Protein AF-A0A7Y5PZI2-F1 (afdb_monomer_lite)

Structure (mmCIF, N/CA/C/O backbone):
data_AF-A0A7Y5PZI2-F1
#
_entry.id   AF-A0A7Y5PZI2-F1
#
loop_
_atom_site.group_PDB
_atom_site.id
_atom_site.type_symbol
_atom_site.label_atom_id
_atom_site.label_alt_id
_atom_site.label_comp_id
_atom_site.label_asym_id
_atom_site.label_entity_id
_atom_site.label_seq_id
_atom_site.pdbx_PDB_ins_code
_atom_site.Cartn_x
_atom_site.Cartn_y
_atom_site.Cartn_z
_atom_site.occupancy
_atom_site.B_iso_or_equiv
_atom_site.auth_seq_id
_atom_site.auth_comp_id
_atom_site.auth_asym_id
_atom_site.auth_atom_id
_atom_site.pdbx_PDB_model_num
ATOM 1 N N . MET A 1 1 ? -30.540 6.375 9.401 1.00 36.09 1 MET A N 1
ATOM 2 C CA . MET A 1 1 ? -29.585 5.769 10.350 1.00 36.09 1 MET A CA 1
ATOM 3 C C . MET A 1 1 ? -29.855 6.391 11.708 1.00 36.09 1 MET A C 1
ATOM 5 O O . MET A 1 1 ? -29.657 7.589 11.847 1.00 36.09 1 MET A O 1
ATOM 9 N N . GLY A 1 2 ? -30.449 5.643 12.640 1.00 32.81 2 GLY A N 1
ATOM 10 C CA . GLY A 1 2 ? -30.724 6.149 13.988 1.00 32.81 2 GLY A CA 1
ATOM 11 C C . GLY A 1 2 ? -29.417 6.285 14.762 1.00 32.81 2 GLY A C 1
ATOM 12 O O . GLY A 1 2 ? -28.620 5.351 14.773 1.00 32.81 2 GLY A O 1
ATOM 13 N N . SER A 1 3 ? -29.168 7.447 15.362 1.00 35.25 3 SER A N 1
ATOM 14 C CA . SER A 1 3 ? -28.011 7.662 16.227 1.00 35.25 3 SER A CA 1
ATOM 15 C C . SER A 1 3 ? -28.190 6.860 17.514 1.00 35.25 3 SER A C 1
ATOM 17 O O . SER A 1 3 ? -29.087 7.151 18.306 1.00 35.25 3 SER A O 1
ATOM 19 N N . PHE A 1 4 ? -27.344 5.857 17.729 1.00 45.50 4 PHE A N 1
ATOM 20 C CA . PHE A 1 4 ? -27.245 5.152 19.002 1.00 45.50 4 PHE A CA 1
ATOM 21 C C . PHE A 1 4 ? -26.490 6.051 19.986 1.00 45.50 4 PHE A C 1
ATOM 23 O O . PHE A 1 4 ? -25.274 5.972 20.115 1.00 45.50 4 PHE A O 1
ATOM 30 N N . VAL A 1 5 ? -27.197 6.973 20.638 1.00 49.44 5 VAL A N 1
ATOM 31 C CA . VAL A 1 5 ? -26.641 7.740 21.761 1.00 49.44 5 VAL A CA 1
ATOM 32 C C . VAL A 1 5 ? -27.110 7.058 23.039 1.00 49.44 5 VAL A C 1
ATOM 34 O O . VAL A 1 5 ? -28.058 7.490 23.689 1.00 49.44 5 VAL A O 1
ATOM 37 N N . GLY A 1 6 ? -26.492 5.921 23.357 1.00 55.97 6 GLY A N 1
ATOM 38 C CA . GLY A 1 6 ? -26.629 5.315 24.676 1.00 55.97 6 GLY A CA 1
ATOM 39 C C . GLY A 1 6 ? -25.772 6.107 25.653 1.00 55.97 6 GLY A C 1
ATOM 40 O O . GLY A 1 6 ? -24.559 5.928 25.670 1.00 55.97 6 GLY A O 1
ATOM 41 N N . LEU A 1 7 ? -26.380 7.010 26.425 1.00 58.00 7 LEU A N 1
ATOM 42 C CA . LEU A 1 7 ? -25.699 7.646 27.551 1.00 58.00 7 LEU A CA 1
ATOM 43 C C . LEU A 1 7 ? -25.598 6.621 28.680 1.00 58.00 7 LEU A C 1
ATOM 45 O O . LEU A 1 7 ? -26.609 6.258 29.281 1.00 58.00 7 LEU A O 1
ATOM 49 N N . VAL A 1 8 ? -24.385 6.172 28.987 1.00 65.88 8 VAL A N 1
ATOM 50 C CA . VAL A 1 8 ? -24.100 5.437 30.224 1.00 65.88 8 VAL A CA 1
ATOM 51 C C . VAL A 1 8 ? -23.266 6.343 31.101 1.00 65.88 8 VAL A C 1
ATOM 53 O O . VAL A 1 8 ? -22.277 6.902 30.646 1.00 65.88 8 VAL A O 1
ATOM 56 N N . ASN A 1 9 ? -23.698 6.548 32.345 1.00 66.81 9 ASN A N 1
ATOM 57 C CA . ASN A 1 9 ? -23.025 7.443 33.293 1.00 66.81 9 ASN A CA 1
ATOM 58 C C . ASN A 1 9 ? -22.822 8.879 32.772 1.00 66.81 9 ASN A C 1
ATOM 60 O O . ASN A 1 9 ? -21.870 9.548 33.159 1.00 66.81 9 ASN A O 1
ATOM 64 N N . ASN A 1 10 ? -23.725 9.363 31.910 1.00 77.50 10 ASN A N 1
ATOM 65 C CA . ASN A 1 10 ? -23.628 10.677 31.265 1.00 77.50 10 ASN A CA 1
ATOM 66 C C . ASN A 1 10 ? -22.411 10.837 30.325 1.00 77.50 10 ASN A C 1
ATOM 68 O O . ASN A 1 10 ? -22.085 11.956 29.929 1.00 77.50 10 ASN A O 1
ATOM 72 N N . GLU A 1 11 ? -21.761 9.735 29.944 1.00 79.50 11 GLU A N 1
ATOM 73 C CA . GLU A 1 11 ? -20.727 9.710 28.913 1.00 79.50 11 GLU A CA 1
ATOM 74 C C . GLU A 1 11 ? -21.316 9.313 27.555 1.00 79.50 11 GLU A C 1
ATOM 76 O O . GLU A 1 11 ? -22.218 8.477 27.451 1.00 79.50 11 GLU A O 1
ATOM 81 N N . VAL A 1 12 ? -20.782 9.918 26.494 1.00 85.81 12 VAL A N 1
ATOM 82 C CA . VAL A 1 12 ? -21.096 9.570 25.106 1.00 85.81 12 VAL A CA 1
ATOM 83 C C . VAL A 1 12 ? -19.992 8.657 24.594 1.00 85.81 12 VAL A C 1
ATOM 85 O O . VAL A 1 12 ? -18.857 9.111 24.470 1.00 85.81 12 VAL A O 1
ATOM 88 N N . ILE A 1 13 ? -20.314 7.408 24.246 1.00 87.94 13 ILE A N 1
ATOM 89 C CA . ILE A 1 13 ? -19.373 6.506 23.562 1.00 87.94 13 ILE A CA 1
ATOM 90 C C . ILE A 1 13 ? -18.936 7.167 22.252 1.00 87.94 13 ILE A C 1
ATOM 92 O O . ILE A 1 13 ? -19.760 7.418 21.373 1.00 87.94 13 ILE A O 1
ATOM 96 N N . THR A 1 14 ? -17.642 7.471 22.123 1.00 87.94 14 THR A N 1
ATOM 97 C CA . THR A 1 14 ? -17.139 8.247 20.977 1.00 87.94 14 THR A CA 1
ATOM 98 C C . THR A 1 14 ? -16.428 7.405 19.931 1.00 87.94 14 THR A C 1
ATOM 100 O O . THR A 1 14 ? -16.199 7.912 18.833 1.00 87.94 14 THR A O 1
ATOM 103 N N . LYS A 1 15 ? -16.037 6.173 20.278 1.00 92.06 15 LYS A N 1
ATOM 104 C CA . LYS A 1 15 ? -15.329 5.218 19.418 1.00 92.06 15 LYS A CA 1
ATOM 105 C C . LYS A 1 15 ? -15.879 3.822 19.657 1.00 92.06 15 LYS A C 1
ATOM 107 O O . LYS A 1 15 ? -16.188 3.503 20.805 1.00 92.06 15 LYS A O 1
ATOM 112 N N . ILE A 1 16 ? -15.984 3.022 18.599 1.00 94.00 16 ILE A N 1
ATOM 113 C CA . ILE A 1 16 ? -16.434 1.631 18.671 1.00 94.00 16 ILE A CA 1
ATOM 114 C C . ILE A 1 16 ? -15.553 0.728 17.806 1.00 94.00 16 ILE A C 1
ATOM 116 O O . ILE A 1 16 ? -15.111 1.147 16.743 1.00 94.00 16 ILE A O 1
ATOM 120 N N . ALA A 1 17 ? -15.343 -0.511 18.238 1.00 94.56 17 ALA A N 1
ATOM 121 C CA . ALA A 1 17 ? -14.727 -1.570 17.443 1.00 94.56 17 ALA A CA 1
ATOM 122 C C . ALA A 1 17 ? -15.396 -2.908 17.763 1.00 94.56 17 ALA A C 1
ATOM 124 O O . ALA A 1 17 ? -15.871 -3.112 18.876 1.00 94.56 17 ALA A O 1
ATOM 125 N N . ILE A 1 18 ? -15.448 -3.815 16.793 1.00 94.06 18 ILE A N 1
ATOM 126 C CA . ILE A 1 18 ? -16.075 -5.133 16.940 1.00 94.06 18 ILE A CA 1
ATOM 127 C C . ILE A 1 18 ? -14.986 -6.191 16.771 1.00 94.06 18 ILE A C 1
ATOM 129 O O . ILE A 1 18 ? -14.220 -6.113 15.810 1.00 94.06 18 ILE A O 1
ATOM 133 N N . ASP A 1 19 ? -14.899 -7.136 17.706 1.00 93.56 19 ASP A N 1
ATOM 134 C CA . ASP A 1 19 ? -13.960 -8.261 17.617 1.00 93.56 19 ASP A CA 1
ATOM 135 C C . ASP A 1 19 ? -14.462 -9.360 16.658 1.00 93.56 19 ASP A C 1
ATOM 137 O O . ASP A 1 19 ? -15.589 -9.309 16.153 1.00 93.56 19 ASP A O 1
ATOM 141 N N . SER A 1 20 ? -13.646 -10.387 16.402 1.00 90.88 20 SER A N 1
ATOM 142 C CA . SER A 1 20 ? -14.025 -11.491 15.507 1.00 90.88 20 SER A CA 1
ATOM 143 C C . SER A 1 20 ? -15.234 -12.309 15.987 1.00 90.88 20 SER A C 1
ATOM 145 O O . SER A 1 20 ? -15.869 -12.996 15.183 1.00 90.88 20 SER A O 1
ATOM 147 N N . THR A 1 21 ? -15.589 -12.225 17.276 1.00 91.69 21 THR A N 1
ATOM 148 C CA . THR A 1 21 ? -16.750 -12.913 17.866 1.00 91.69 21 THR A CA 1
ATOM 149 C C . THR A 1 21 ? -18.051 -12.124 17.707 1.00 91.69 21 THR A C 1
ATOM 151 O O . THR A 1 21 ? -19.129 -12.644 17.998 1.00 91.69 21 THR A O 1
ATOM 154 N N . GLY A 1 22 ? -17.967 -10.882 17.219 1.00 88.31 22 GLY A N 1
ATOM 155 C CA . GLY A 1 22 ? -19.099 -9.969 17.092 1.00 88.31 22 GLY A CA 1
ATOM 156 C C . GLY A 1 22 ? -19.372 -9.146 18.353 1.00 88.31 22 GLY A C 1
ATOM 157 O O . GLY A 1 22 ? -20.398 -8.463 18.420 1.00 88.31 22 GLY A O 1
ATOM 158 N N . THR A 1 23 ? -18.480 -9.177 19.346 1.00 92.19 23 THR A N 1
ATOM 159 C CA . THR A 1 23 ? -18.599 -8.346 20.546 1.00 92.19 23 THR A CA 1
ATOM 160 C C . THR A 1 23 ? -18.173 -6.921 20.209 1.00 92.19 23 THR A C 1
ATOM 162 O O . THR A 1 23 ? -17.054 -6.686 19.757 1.00 92.19 23 THR A O 1
ATOM 165 N N . CYS A 1 24 ? -19.069 -5.955 20.415 1.00 95.44 24 CYS A N 1
ATOM 166 C CA . CYS A 1 24 ? -18.776 -4.542 20.191 1.00 95.44 24 CYS A CA 1
ATOM 167 C C . CYS A 1 24 ? -18.224 -3.912 21.472 1.00 95.44 24 CYS A C 1
ATOM 169 O O . CYS A 1 24 ? -18.821 -4.029 22.542 1.00 95.44 24 CYS A O 1
ATOM 171 N N . TYR A 1 25 ? -17.106 -3.212 21.349 1.00 95.81 25 TYR A N 1
ATOM 172 C CA . TYR A 1 25 ? -16.464 -2.449 22.406 1.00 95.81 25 TYR A CA 1
ATOM 173 C C . TYR A 1 25 ? -16.601 -0.964 22.107 1.00 95.81 25 TYR A C 1
ATOM 175 O O . TYR A 1 25 ? -16.398 -0.543 20.971 1.00 95.81 25 TYR A O 1
ATOM 183 N N . GLY A 1 26 ? -16.933 -0.172 23.123 1.00 94.19 26 GLY A N 1
ATOM 184 C CA . GLY A 1 26 ? -17.025 1.283 23.040 1.00 94.19 26 GLY A CA 1
ATOM 185 C C . GLY A 1 26 ? -16.071 1.973 24.011 1.00 94.19 26 GLY A C 1
ATOM 186 O O . GLY A 1 26 ? -15.850 1.452 25.103 1.00 94.19 26 GLY A O 1
ATOM 187 N N . ILE A 1 27 ? -15.526 3.141 23.642 1.00 92.81 27 ILE A N 1
ATOM 188 C CA . ILE A 1 27 ? -14.664 3.944 24.530 1.00 92.81 27 ILE A CA 1
ATOM 189 C C . ILE A 1 27 ? -15.059 5.436 24.566 1.00 92.81 27 ILE A C 1
ATOM 191 O O . ILE A 1 27 ? -15.287 6.078 23.531 1.00 92.81 27 ILE A O 1
ATOM 195 N N . SER A 1 28 ? -15.098 6.000 25.780 1.00 86.75 28 SER A N 1
ATOM 196 C CA . SER A 1 28 ? -15.304 7.436 26.073 1.00 86.75 28 SER A CA 1
ATOM 197 C C . SER A 1 28 ? -14.565 7.930 27.325 1.00 86.75 28 SER A C 1
ATOM 199 O O . SER A 1 28 ? -15.047 8.816 28.019 1.00 86.75 28 SER A O 1
ATOM 201 N N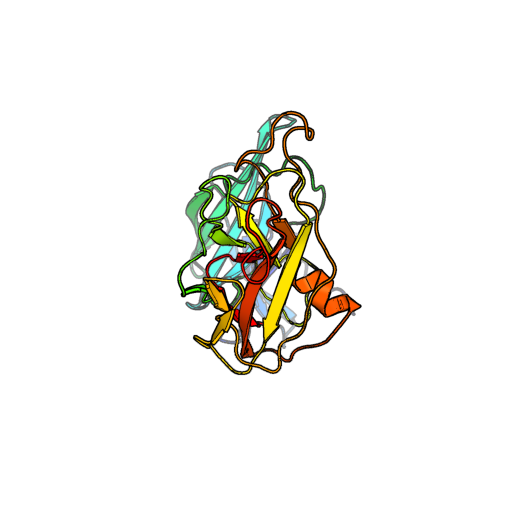 . GLY A 1 29 ? -13.404 7.344 27.631 1.00 86.50 29 GLY A N 1
ATOM 202 C CA . GLY A 1 29 ? -12.690 7.519 28.910 1.00 86.50 29 GLY A CA 1
ATOM 203 C C . GLY A 1 29 ? -12.883 6.322 29.844 1.00 86.50 29 GLY A C 1
ATOM 204 O O . GLY A 1 29 ? -11.980 5.961 30.592 1.00 86.50 29 GLY A O 1
ATOM 205 N N . HIS A 1 30 ? -14.003 5.620 29.690 1.00 92.06 30 HIS A N 1
ATOM 206 C CA . HIS A 1 30 ? -14.196 4.247 30.140 1.00 92.06 30 HIS A CA 1
ATOM 207 C C . HIS A 1 30 ? -14.372 3.322 28.935 1.00 92.06 30 HIS A C 1
ATOM 209 O O . HIS A 1 30 ? -14.767 3.766 27.854 1.00 92.06 30 HIS A O 1
ATOM 215 N N . GLY A 1 31 ? -14.059 2.046 29.125 1.00 93.62 31 GLY A N 1
ATOM 216 C CA . GLY A 1 31 ? -14.364 0.977 28.191 1.00 93.62 31 GLY A CA 1
ATOM 217 C C . GLY A 1 31 ? -15.704 0.334 28.508 1.00 93.62 31 GLY A C 1
ATOM 218 O O . GLY A 1 31 ? -16.076 0.180 29.674 1.00 93.62 31 GLY A O 1
ATOM 219 N N . TYR A 1 32 ? -16.409 -0.065 27.458 1.00 94.81 32 TYR A N 1
ATOM 220 C CA . TYR A 1 32 ? -17.746 -0.637 27.529 1.00 94.81 32 TYR A CA 1
ATOM 221 C C . TYR A 1 32 ? -17.871 -1.830 26.586 1.00 94.81 32 TYR A C 1
ATOM 223 O O . TYR A 1 32 ? -17.342 -1.784 25.478 1.00 94.81 32 TYR A O 1
ATOM 231 N N . VAL A 1 33 ? -18.644 -2.845 26.975 1.00 94.69 33 VAL A N 1
ATOM 232 C CA . VAL A 1 33 ? -19.226 -3.809 26.030 1.00 94.69 33 VAL A CA 1
ATOM 233 C C . VAL A 1 33 ? -20.589 -3.287 25.598 1.00 94.69 33 VAL A C 1
ATOM 235 O O . VAL A 1 33 ? -21.448 -3.001 26.435 1.00 94.69 33 VAL A O 1
ATOM 238 N N . VAL A 1 34 ? -20.802 -3.180 24.293 1.00 91.56 34 VAL A N 1
ATOM 239 C CA . VAL A 1 34 ? -22.057 -2.750 23.681 1.00 91.56 34 VAL A CA 1
ATOM 240 C C . VAL A 1 34 ? -22.713 -3.954 23.017 1.00 91.56 34 VAL A C 1
ATOM 242 O O . VAL A 1 34 ? -22.174 -4.564 22.099 1.00 91.56 34 VAL A O 1
ATOM 245 N N . SER A 1 35 ? -23.918 -4.296 23.450 1.00 87.81 35 SER A N 1
ATOM 246 C CA . SER A 1 35 ? -24.731 -5.288 22.760 1.00 87.81 35 SER A CA 1
ATOM 247 C C . SER A 1 35 ? -25.516 -4.616 21.642 1.00 87.81 35 SER A C 1
ATOM 249 O O . SER A 1 35 ? -26.416 -3.809 21.888 1.00 87.81 35 SER A O 1
ATOM 251 N N . LEU A 1 36 ? -25.205 -4.979 20.400 1.00 83.31 36 LEU A N 1
ATOM 252 C CA . LEU A 1 36 ? -25.899 -4.452 19.222 1.00 83.31 36 LEU A CA 1
ATOM 253 C C . LEU A 1 36 ? -27.323 -5.009 19.069 1.00 83.31 36 LEU A C 1
ATOM 255 O O . LEU A 1 36 ? -28.142 -4.413 18.376 1.00 83.31 36 LEU A O 1
ATOM 259 N N . THR A 1 37 ? -27.635 -6.134 19.718 1.00 85.56 37 THR A N 1
ATOM 260 C CA . THR A 1 37 ? -28.955 -6.777 19.644 1.00 85.56 37 THR A CA 1
ATOM 261 C C . THR A 1 37 ? -29.918 -6.245 20.697 1.00 85.56 37 THR A C 1
ATOM 263 O O . THR A 1 37 ? -31.091 -6.027 20.408 1.00 85.56 37 THR A O 1
ATOM 266 N N . THR A 1 38 ? -29.431 -6.020 21.918 1.00 87.00 38 THR A N 1
ATOM 267 C CA . THR A 1 38 ? -30.261 -5.602 23.061 1.00 87.00 38 THR A CA 1
ATOM 268 C C . THR A 1 38 ? -30.131 -4.125 23.399 1.00 87.00 38 THR A C 1
ATOM 270 O O . THR A 1 38 ? -30.813 -3.664 24.309 1.00 87.00 38 THR A O 1
ATOM 273 N N . ALA A 1 39 ? -29.249 -3.388 22.719 1.00 83.44 39 ALA A N 1
ATOM 274 C CA . ALA A 1 39 ? -28.901 -2.010 23.060 1.00 83.44 39 ALA A CA 1
ATOM 275 C C . ALA A 1 39 ? -28.305 -1.821 24.464 1.00 83.44 39 ALA A C 1
ATOM 277 O O . ALA A 1 39 ? -28.194 -0.690 24.935 1.00 83.44 39 ALA A O 1
ATOM 278 N N . SER A 1 40 ? -27.926 -2.904 25.150 1.00 88.12 40 SER A N 1
ATOM 279 C CA . SER A 1 40 ? -27.347 -2.814 26.487 1.00 88.12 40 SER A CA 1
ATOM 280 C C . SER A 1 40 ? -25.882 -2.412 26.415 1.00 88.12 40 SER A C 1
ATOM 282 O O . SER A 1 40 ? -25.141 -2.891 25.559 1.00 88.12 40 SER A O 1
ATOM 284 N N . VAL A 1 41 ? -25.452 -1.594 27.366 1.00 90.44 41 VAL A N 1
ATOM 285 C CA . VAL A 1 41 ? -24.071 -1.137 27.487 1.00 90.44 41 VAL A CA 1
ATOM 286 C C . VAL A 1 41 ? -23.586 -1.489 28.890 1.00 90.44 41 VAL A C 1
ATOM 288 O O . VAL A 1 41 ? -24.202 -1.090 29.878 1.00 90.44 41 VAL A O 1
ATOM 291 N N . VAL A 1 42 ? -22.508 -2.265 28.975 1.00 92.75 42 VAL A N 1
ATOM 292 C CA . VAL A 1 42 ? -21.940 -2.764 30.233 1.00 92.75 42 VAL A CA 1
ATOM 293 C C . VAL A 1 42 ? -20.559 -2.140 30.428 1.00 92.75 42 VAL A C 1
ATOM 295 O O . VAL A 1 42 ? -19.700 -2.330 29.566 1.00 92.75 42 VAL A O 1
ATOM 298 N N . PRO A 1 43 ? -20.317 -1.386 31.515 1.00 93.69 43 PRO A N 1
ATOM 299 C CA . PRO A 1 43 ? -19.005 -0.807 31.774 1.00 93.69 43 PRO A CA 1
ATOM 300 C C . PRO A 1 43 ? -17.986 -1.896 32.127 1.00 93.69 43 PRO A C 1
ATOM 302 O O . PRO A 1 43 ? -18.303 -2.836 32.854 1.00 93.69 43 PRO A O 1
ATOM 305 N N . ILE A 1 44 ? -16.759 -1.737 31.633 1.00 94.56 44 ILE A N 1
ATOM 306 C CA . ILE A 1 44 ? -15.619 -2.616 31.925 1.00 94.56 44 ILE A CA 1
ATOM 307 C C . ILE A 1 44 ? -14.699 -1.936 32.947 1.00 94.56 44 ILE A C 1
ATOM 309 O O . ILE A 1 44 ? -14.403 -2.500 33.996 1.00 94.56 44 ILE A O 1
ATOM 313 N N . GLY A 1 45 ? -14.290 -0.692 32.677 1.00 93.12 45 GLY A N 1
ATOM 314 C CA . GLY A 1 45 ? -13.396 0.071 33.550 1.00 93.12 45 GLY A CA 1
ATOM 315 C C . GLY A 1 45 ? -12.841 1.332 32.882 1.00 93.12 45 GLY A C 1
ATOM 316 O O . GLY A 1 45 ? -13.100 1.552 31.698 1.00 93.12 45 GLY A O 1
ATOM 317 N N . PRO A 1 46 ? -12.110 2.187 33.617 1.00 92.31 46 PRO A N 1
ATOM 318 C CA . PRO A 1 46 ? -11.475 3.374 33.050 1.00 92.31 46 PRO A CA 1
ATOM 319 C C . PRO A 1 46 ? -10.360 2.991 32.068 1.00 92.31 46 PRO A C 1
ATOM 321 O O . PRO A 1 46 ? -9.585 2.073 32.330 1.00 92.31 46 PRO A O 1
ATOM 324 N N . VAL A 1 47 ? -10.254 3.729 30.964 1.00 91.25 47 VAL A N 1
ATOM 325 C CA . VAL A 1 47 ? -9.172 3.609 29.978 1.00 91.25 47 VAL A CA 1
ATOM 326 C C . VAL A 1 47 ? -8.249 4.807 30.167 1.00 91.25 47 VAL A C 1
ATOM 328 O O . VAL A 1 47 ? -8.620 5.939 29.862 1.00 91.25 47 VAL A O 1
ATOM 331 N N . ASN A 1 48 ? -7.041 4.567 30.674 1.00 86.75 48 ASN A N 1
ATOM 332 C CA . ASN A 1 48 ? -6.085 5.633 30.970 1.00 86.75 48 ASN A CA 1
ATOM 333 C C . ASN A 1 48 ? -4.926 5.609 29.979 1.00 86.75 48 ASN A C 1
ATOM 335 O O . ASN A 1 48 ? -4.126 4.680 30.003 1.00 86.75 48 ASN A O 1
ATOM 339 N N . PHE A 1 49 ? -4.796 6.659 29.167 1.00 84.38 49 PHE A N 1
ATOM 340 C CA . PHE A 1 49 ? -3.636 6.852 28.299 1.00 84.38 49 PHE A CA 1
ATOM 341 C C . PHE A 1 49 ? -2.571 7.697 29.028 1.00 84.38 49 PHE A C 1
ATOM 343 O O . PHE A 1 49 ? -2.898 8.790 29.499 1.00 84.38 49 PHE A O 1
ATOM 350 N N . PRO A 1 50 ? -1.306 7.241 29.128 1.00 72.19 50 PRO A N 1
ATOM 351 C CA . PRO A 1 50 ? -0.275 7.862 29.971 1.00 72.19 50 PRO A CA 1
ATOM 352 C C . PRO A 1 50 ? 0.014 9.347 29.707 1.00 72.19 50 PRO A C 1
ATOM 354 O O . PR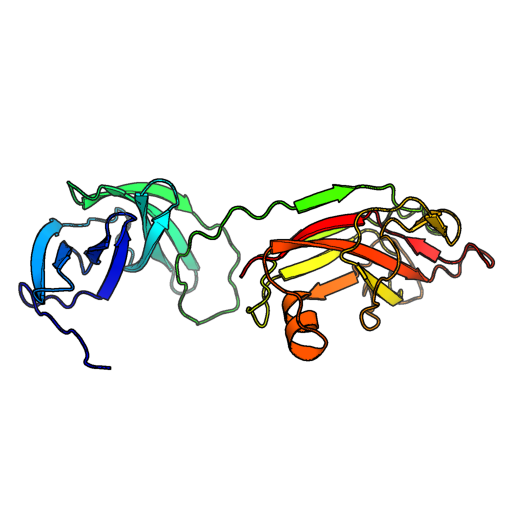O A 1 50 ? 0.434 10.049 30.623 1.00 72.19 50 PRO A O 1
ATOM 357 N N . ALA A 1 51 ? -0.192 9.827 28.478 1.00 65.81 51 ALA A N 1
ATOM 358 C CA . ALA A 1 51 ? 0.245 11.153 28.039 1.00 65.81 51 ALA A CA 1
ATOM 359 C C . ALA A 1 51 ? -0.864 12.229 28.029 1.00 65.81 51 ALA A C 1
ATOM 361 O O . ALA A 1 51 ? -0.658 13.331 27.534 1.00 65.81 51 ALA A O 1
ATOM 362 N N . GLY A 1 52 ? -2.070 11.939 28.537 1.00 72.94 52 GLY A N 1
ATOM 363 C CA . GLY A 1 52 ? -3.184 12.904 28.482 1.00 72.94 52 GLY A CA 1
ATOM 364 C C . GLY A 1 52 ? -3.673 13.215 27.056 1.00 72.94 52 GLY A C 1
ATOM 365 O O . GLY A 1 52 ? -4.341 14.225 26.831 1.00 72.94 52 GLY A O 1
ATOM 366 N N . GLY A 1 53 ? -3.338 12.355 26.091 1.00 78.94 53 GLY A N 1
ATOM 367 C CA . GLY A 1 53 ? -3.786 12.453 24.707 1.00 78.94 53 GLY A CA 1
ATOM 368 C C . GLY A 1 53 ? -5.269 12.110 24.522 1.00 78.94 53 GLY A C 1
ATOM 369 O O . GLY A 1 53 ? -5.910 11.483 25.364 1.00 78.94 53 GLY A O 1
ATOM 370 N N . SER A 1 54 ? -5.825 12.525 23.386 1.00 85.75 54 SER A N 1
ATOM 371 C CA . SER A 1 54 ? -7.193 12.201 22.972 1.00 85.75 54 SER A CA 1
ATOM 372 C C . SER A 1 54 ? -7.209 10.938 22.117 1.00 85.75 54 SER A C 1
ATOM 374 O O . SER A 1 54 ? -6.484 10.850 21.127 1.00 85.75 54 SER A O 1
ATOM 376 N N . LEU A 1 55 ? -8.061 9.974 22.464 1.00 88.69 55 LEU A N 1
ATOM 377 C CA . LEU A 1 55 ? -8.280 8.779 21.651 1.00 88.69 55 LEU A CA 1
ATOM 378 C C . LEU A 1 55 ? -8.982 9.152 20.335 1.00 88.69 55 LEU A C 1
ATOM 380 O O . LEU A 1 55 ? -10.114 9.645 20.330 1.00 88.69 55 LEU A O 1
ATOM 384 N N . MET A 1 56 ? -8.304 8.906 19.219 1.00 89.00 56 MET A N 1
ATOM 385 C CA . MET A 1 56 ? -8.763 9.235 17.870 1.00 89.00 56 MET A CA 1
ATOM 386 C C . MET A 1 56 ? -9.548 8.094 17.242 1.00 89.00 56 MET A C 1
ATOM 388 O O . MET A 1 56 ? -10.584 8.347 16.629 1.00 89.00 56 MET A O 1
ATOM 392 N N . ASP A 1 57 ? -9.077 6.860 17.413 1.00 92.12 57 ASP A N 1
ATOM 393 C CA . ASP A 1 57 ? -9.764 5.675 16.914 1.00 92.12 57 ASP A CA 1
ATOM 394 C C . ASP A 1 57 ? -9.364 4.397 17.649 1.00 92.12 57 ASP A C 1
ATOM 396 O O . ASP A 1 57 ? -8.335 4.367 18.330 1.00 92.12 57 ASP A O 1
ATOM 400 N N . ILE A 1 58 ? -10.184 3.355 17.503 1.00 93.88 58 ILE A N 1
ATOM 401 C CA . ILE A 1 58 ? -9.887 2.001 17.965 1.00 93.88 58 ILE A CA 1
ATOM 402 C C . ILE A 1 58 ? -10.186 0.972 16.885 1.00 93.88 58 ILE A C 1
ATOM 404 O O . ILE A 1 58 ? -11.134 1.116 16.123 1.00 93.88 58 ILE A O 1
ATOM 408 N N . ALA A 1 59 ? -9.403 -0.100 16.852 1.00 95.31 59 ALA A N 1
ATOM 409 C CA . ALA A 1 59 ? -9.645 -1.214 15.945 1.00 95.31 59 ALA A CA 1
ATOM 410 C C . ALA A 1 59 ? -9.077 -2.514 16.502 1.00 95.31 59 ALA A C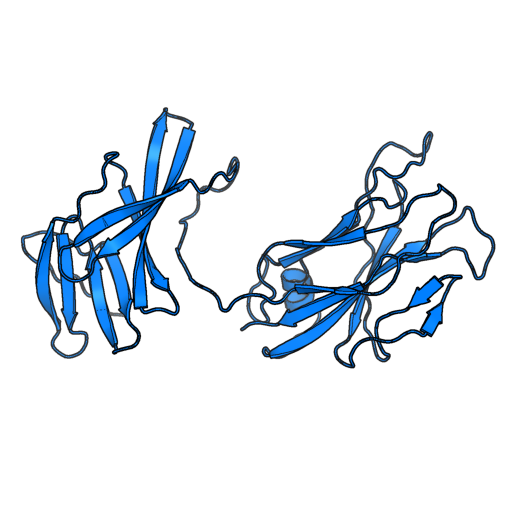 1
ATOM 412 O O . ALA A 1 59 ? -8.072 -2.506 17.213 1.00 95.31 59 ALA A O 1
ATOM 413 N N . PHE A 1 60 ? -9.698 -3.631 16.136 1.00 94.00 60 PHE A N 1
ATOM 414 C CA . PHE A 1 60 ? -9.123 -4.952 16.350 1.00 94.00 60 PHE A CA 1
ATOM 415 C C . PHE A 1 60 ? -8.187 -5.318 15.202 1.00 94.00 60 PHE A C 1
ATOM 417 O O . PHE A 1 60 ? -8.487 -5.046 14.036 1.00 94.00 60 PHE A O 1
ATOM 424 N N . ASP A 1 61 ? -7.055 -5.936 15.528 1.00 92.31 61 ASP A N 1
ATOM 425 C CA . ASP A 1 61 ? -6.209 -6.576 14.525 1.00 92.31 61 ASP A CA 1
ATOM 426 C C . ASP A 1 61 ? -6.665 -8.012 14.215 1.00 92.31 61 ASP A C 1
ATOM 428 O O . ASP A 1 61 ? -7.598 -8.546 14.809 1.00 92.31 61 ASP A O 1
ATOM 432 N N . SER A 1 62 ? -5.967 -8.672 13.287 1.00 87.19 62 SER A N 1
ATOM 433 C CA . SER A 1 62 ? -6.242 -10.069 12.906 1.00 87.19 62 SER A CA 1
ATOM 434 C C . SER A 1 62 ? -6.041 -11.110 14.023 1.00 87.19 62 SER A C 1
ATOM 436 O O . SER A 1 62 ? -6.294 -12.289 13.796 1.00 87.19 62 SER A O 1
ATOM 438 N N . GLN A 1 63 ? -5.537 -10.705 15.192 1.00 92.88 63 GLN A N 1
ATOM 439 C CA . GLN A 1 63 ? -5.319 -11.557 16.363 1.00 92.88 63 GLN A CA 1
ATOM 440 C C . GLN A 1 63 ? -6.291 -11.216 17.507 1.00 92.88 63 GLN A C 1
ATOM 442 O O . GLN A 1 63 ? -6.039 -11.619 18.641 1.00 92.88 63 GLN A O 1
ATOM 447 N N . ASP A 1 64 ? -7.360 -10.459 17.227 1.00 93.88 64 ASP A N 1
ATOM 448 C CA . ASP A 1 64 ? -8.340 -9.971 18.207 1.00 93.88 64 ASP A CA 1
ATOM 449 C C . ASP A 1 64 ? -7.736 -9.145 19.347 1.00 93.88 64 ASP A C 1
ATOM 451 O O . ASP A 1 64 ? -8.263 -9.086 20.460 1.00 93.88 64 ASP A O 1
ATOM 455 N N . ARG A 1 65 ? -6.642 -8.433 19.074 1.00 95.75 65 ARG A N 1
ATOM 456 C CA . ARG A 1 65 ? -6.120 -7.441 20.016 1.00 95.75 65 ARG A CA 1
ATOM 457 C C . ARG A 1 65 ? -6.734 -6.089 19.705 1.00 95.75 65 ARG A C 1
ATOM 459 O O . ARG A 1 65 ? -6.710 -5.663 18.551 1.00 95.75 65 ARG A O 1
ATOM 466 N N . LEU A 1 66 ? -7.259 -5.413 20.723 1.00 96.31 66 LEU A N 1
ATOM 467 C CA . LEU A 1 66 ? -7.780 -4.060 20.583 1.00 96.31 66 LEU A CA 1
ATOM 468 C C . LEU A 1 66 ? -6.622 -3.063 20.583 1.00 96.31 66 LEU A C 1
ATOM 470 O O . LEU A 1 66 ? -5.768 -3.074 21.469 1.00 96.31 66 LEU A O 1
ATOM 474 N N . TRP A 1 67 ? -6.618 -2.175 19.602 1.00 95.88 67 TRP A N 1
ATOM 475 C CA . TRP A 1 67 ? -5.649 -1.101 19.470 1.00 95.88 67 TRP A CA 1
ATOM 476 C C . TRP A 1 67 ? -6.330 0.252 19.595 1.00 95.88 67 TRP A C 1
ATOM 478 O O . TRP A 1 67 ? -7.481 0.405 19.190 1.00 95.88 67 TRP A O 1
ATOM 488 N N . GLY A 1 68 ? -5.603 1.234 20.119 1.00 93.50 68 GLY A N 1
ATOM 489 C CA . GLY A 1 68 ? -6.024 2.626 20.197 1.00 93.50 68 GLY A CA 1
ATOM 490 C C . GLY A 1 68 ? -5.004 3.554 19.558 1.00 93.50 68 GLY A C 1
ATOM 491 O O . GLY A 1 68 ? -3.816 3.492 19.877 1.00 93.50 68 GLY A O 1
ATOM 492 N N . LEU A 1 69 ? -5.481 4.428 18.675 1.00 91.44 69 LEU A N 1
ATOM 493 C CA . LEU A 1 69 ? -4.711 5.541 18.135 1.00 91.44 69 LEU A CA 1
ATOM 494 C C . LEU A 1 69 ? -4.946 6.770 19.009 1.00 91.44 69 LEU A C 1
ATOM 496 O O . LEU A 1 69 ? -6.057 7.297 19.061 1.00 91.44 69 LEU A O 1
ATOM 500 N N . VAL A 1 70 ? -3.903 7.245 19.673 1.00 88.88 70 VAL A N 1
ATOM 501 C CA . VAL A 1 70 ? -3.959 8.391 20.578 1.00 88.88 70 VAL A CA 1
ATOM 502 C C . VAL A 1 70 ? -3.252 9.572 19.938 1.00 88.88 70 VAL A C 1
ATOM 504 O O . VAL A 1 70 ? -2.202 9.436 19.319 1.00 88.88 70 VAL A O 1
ATOM 507 N N . HIS A 1 71 ? -3.844 10.747 20.086 1.00 85.44 71 HIS A N 1
ATOM 508 C CA . HIS A 1 71 ? -3.282 12.003 19.627 1.00 85.44 71 HIS A CA 1
ATOM 509 C C . HIS A 1 71 ? -2.896 12.877 20.819 1.00 85.44 71 HIS A C 1
ATOM 511 O O . HIS A 1 71 ? -3.750 13.228 21.637 1.00 85.44 71 HIS A O 1
ATOM 517 N N . GLU A 1 72 ? -1.629 13.277 20.882 1.00 82.06 72 GLU A N 1
ATOM 518 C CA . GLU A 1 72 ? -1.098 14.172 21.910 1.00 82.06 72 GLU A CA 1
ATOM 519 C C . GLU A 1 72 ? -0.647 15.508 21.296 1.00 82.06 72 GLU A C 1
ATOM 521 O O . GLU A 1 72 ? 0.039 15.559 20.267 1.00 82.06 72 GLU A O 1
ATOM 526 N N . PHE A 1 73 ? -1.010 16.610 21.959 1.00 74.94 73 PHE A N 1
ATOM 527 C CA . PHE A 1 73 ? -0.481 17.937 21.657 1.00 74.94 73 PHE A CA 1
ATOM 528 C C . PHE A 1 73 ? 0.823 18.158 22.427 1.00 74.94 73 PHE A C 1
ATOM 530 O O . PHE A 1 73 ? 0.803 18.512 23.602 1.00 74.94 7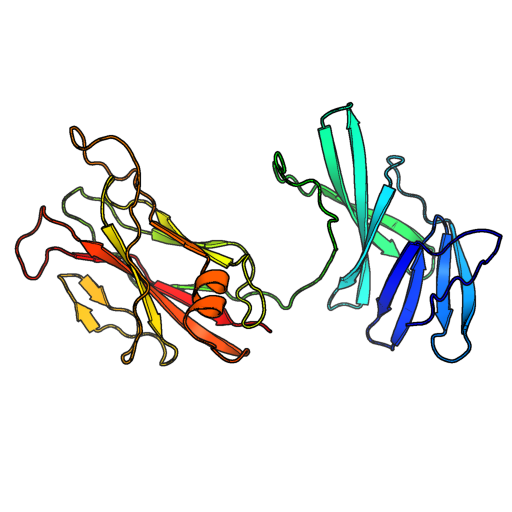3 PHE A O 1
ATOM 537 N N . VAL A 1 74 ? 1.961 18.002 21.751 1.00 74.69 74 VAL A N 1
ATOM 538 C CA . VAL A 1 74 ? 3.281 18.277 22.350 1.00 74.69 74 VAL A CA 1
ATOM 539 C C .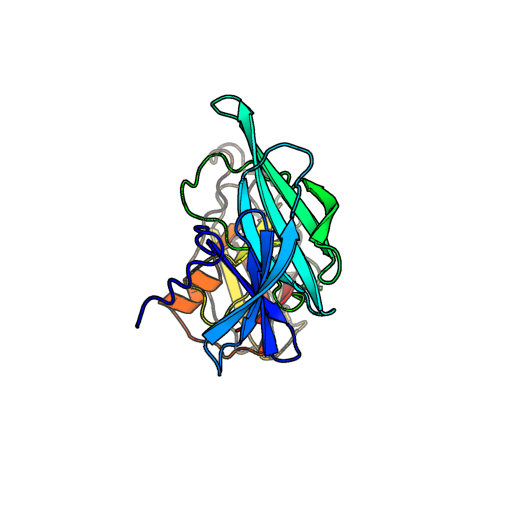 VAL A 1 74 ? 3.571 19.781 22.360 1.00 74.69 74 VAL A C 1
ATOM 541 O O . VAL A 1 74 ? 4.260 20.295 23.238 1.00 74.69 74 VAL A O 1
ATOM 544 N N . SER A 1 75 ? 3.037 20.510 21.378 1.00 71.75 75 SER A N 1
ATOM 545 C CA . SER A 1 75 ? 3.011 21.975 21.341 1.00 71.75 75 SER A CA 1
ATOM 546 C C . SER A 1 75 ? 1.840 22.464 20.484 1.00 71.75 75 SER A C 1
ATOM 548 O O . SER A 1 75 ? 1.121 21.663 19.886 1.00 71.75 75 SER A O 1
ATOM 550 N N . SER A 1 76 ? 1.659 23.783 20.364 1.00 68.62 76 SER A N 1
ATOM 551 C CA . SER A 1 76 ? 0.623 24.387 19.508 1.00 68.62 76 SER A CA 1
ATOM 552 C C . SER A 1 76 ? 0.694 23.960 18.033 1.00 68.62 76 SER A C 1
ATOM 554 O O . SER A 1 76 ? -0.303 24.076 17.323 1.00 68.62 76 SER A O 1
ATOM 556 N N . SER A 1 77 ? 1.842 23.441 17.585 1.00 64.25 77 SER A N 1
ATOM 557 C CA . SER A 1 77 ? 2.084 23.054 16.190 1.00 64.25 77 SER A CA 1
ATOM 558 C C . SER A 1 77 ? 2.604 21.625 16.017 1.00 64.25 77 SER A C 1
ATOM 560 O O . SER A 1 77 ? 2.673 21.150 14.885 1.00 64.25 77 SER A O 1
ATOM 562 N N . VAL A 1 78 ? 2.981 20.931 17.097 1.00 63.75 78 VAL A N 1
ATOM 563 C CA . VAL A 1 78 ? 3.519 19.564 17.033 1.00 63.75 78 VAL A CA 1
ATOM 564 C C . VAL A 1 78 ? 2.496 18.590 17.592 1.00 63.75 78 VAL A C 1
ATOM 566 O O . VAL A 1 78 ? 2.144 18.641 18.772 1.00 63.75 78 VAL A O 1
ATOM 569 N N . ARG A 1 79 ? 2.049 17.689 16.719 1.00 71.88 79 ARG A N 1
ATOM 570 C CA . ARG A 1 79 ? 1.145 16.585 17.036 1.00 71.88 79 ARG A CA 1
ATOM 571 C C . ARG A 1 79 ? 1.943 15.289 17.039 1.00 71.88 79 ARG A C 1
ATOM 573 O O . ARG A 1 79 ? 2.694 15.055 16.092 1.00 71.88 79 ARG A O 1
ATOM 580 N N . ARG A 1 80 ? 1.773 14.468 18.074 1.00 78.12 80 ARG A N 1
ATOM 581 C CA . ARG A 1 80 ? 2.239 13.075 18.086 1.00 78.12 80 ARG A CA 1
ATOM 582 C C . ARG A 1 80 ? 1.046 12.143 17.976 1.00 78.12 80 ARG A C 1
ATOM 584 O O . ARG A 1 80 ? -0.010 12.420 18.546 1.00 78.12 80 ARG A O 1
ATOM 591 N N . TYR A 1 81 ? 1.227 11.074 17.211 1.00 84.62 81 TYR A N 1
ATOM 592 C CA . TYR A 1 81 ? 0.232 10.026 17.045 1.00 84.62 81 TYR A CA 1
ATOM 593 C C . TYR A 1 81 ? 0.825 8.739 17.579 1.00 84.62 81 TYR A C 1
ATOM 595 O O . TYR A 1 81 ? 1.742 8.178 16.996 1.00 84.62 81 TYR A O 1
ATOM 603 N N . GLU A 1 82 ? 0.294 8.274 18.691 1.00 88.25 82 GLU A N 1
ATOM 604 C CA . GLU A 1 82 ? 0.821 7.128 19.406 1.00 88.25 82 GLU A CA 1
ATOM 605 C C . GLU A 1 82 ? -0.131 5.951 19.270 1.00 88.25 82 GLU A C 1
ATOM 607 O O . GLU A 1 82 ? -1.356 6.101 19.274 1.00 88.25 82 GLU A O 1
ATOM 612 N N . LEU A 1 83 ? 0.445 4.765 19.145 1.00 91.44 83 LEU A N 1
ATOM 613 C CA . LEU A 1 83 ? -0.291 3.528 19.008 1.00 91.44 83 LEU A CA 1
ATOM 614 C C . LEU A 1 83 ? -0.179 2.722 20.305 1.00 91.44 83 LEU A C 1
ATOM 616 O O . LEU A 1 83 ? 0.921 2.441 20.790 1.00 91.44 83 LEU A O 1
ATOM 620 N N . TYR A 1 84 ? -1.333 2.338 20.844 1.00 93.94 84 TYR A N 1
ATOM 621 C CA . TYR A 1 84 ? -1.466 1.577 22.082 1.00 93.94 84 TYR A CA 1
ATOM 622 C C . TYR A 1 84 ? -2.197 0.259 21.838 1.00 93.94 84 TYR A C 1
ATOM 624 O O . TYR A 1 84 ? -3.143 0.207 21.058 1.00 93.94 84 TYR A O 1
ATOM 632 N N . LEU A 1 85 ? -1.806 -0.784 22.565 1.00 95.69 85 LEU A N 1
ATOM 633 C CA . LEU A 1 85 ? -2.635 -1.966 22.795 1.00 95.69 85 LEU A CA 1
ATOM 634 C C . LEU A 1 85 ? -3.536 -1.714 24.003 1.00 95.69 85 LEU A C 1
ATOM 636 O O . LEU A 1 85 ? -3.066 -1.191 25.013 1.00 95.69 85 LEU A O 1
ATOM 640 N N . ILE A 1 86 ? -4.806 -2.092 23.909 1.00 96.25 86 ILE A N 1
ATOM 641 C CA . ILE A 1 86 ? -5.804 -1.963 24.973 1.00 96.25 86 ILE A CA 1
ATOM 642 C C . ILE A 1 86 ? -6.251 -3.371 25.366 1.00 96.25 86 ILE A C 1
ATOM 644 O O . ILE A 1 86 ? -6.760 -4.126 24.541 1.00 96.25 86 ILE A O 1
ATOM 648 N N . ASP A 1 87 ? -6.063 -3.734 26.629 1.00 96.06 87 ASP A N 1
ATOM 649 C CA . ASP A 1 87 ? -6.556 -5.001 27.160 1.00 96.06 87 ASP A CA 1
ATOM 650 C C . ASP A 1 87 ? -8.076 -4.931 27.354 1.00 96.06 87 ASP A C 1
ATOM 652 O O . ASP A 1 87 ? -8.585 -4.080 28.084 1.00 96.06 87 ASP A O 1
ATOM 656 N N . THR A 1 88 ? -8.822 -5.821 26.703 1.00 95.19 88 THR A N 1
ATOM 657 C CA . THR A 1 88 ? -10.292 -5.772 26.690 1.00 95.19 88 THR A CA 1
ATOM 658 C C . THR A 1 88 ? -10.940 -6.187 28.013 1.00 95.19 88 THR A C 1
ATOM 660 O O . THR A 1 88 ? -12.104 -5.861 28.237 1.00 95.19 88 THR A O 1
ATOM 663 N N . GLY A 1 89 ? -10.214 -6.866 28.909 1.00 93.69 89 GLY A N 1
ATOM 664 C CA . GLY A 1 89 ? -10.727 -7.277 30.219 1.00 93.69 89 GLY A CA 1
ATOM 665 C C . GLY A 1 89 ? -10.520 -6.229 31.314 1.00 93.69 89 GLY A C 1
ATOM 666 O O . GLY A 1 89 ? -11.368 -6.067 32.188 1.00 93.69 89 GLY A O 1
ATOM 667 N N . SER A 1 90 ? -9.398 -5.512 31.267 1.00 93.94 90 SER A N 1
ATOM 668 C CA . SER A 1 90 ? -8.973 -4.555 32.297 1.00 93.94 90 SER A CA 1
ATOM 669 C C . SER A 1 90 ? -8.993 -3.097 31.846 1.00 93.94 90 SER A C 1
ATOM 671 O O . SER A 1 90 ? -8.864 -2.211 32.688 1.00 93.94 90 SER A O 1
ATOM 673 N N . MET A 1 91 ? -9.118 -2.838 30.540 1.00 94.19 91 MET A N 1
ATOM 674 C CA . MET A 1 91 ? -8.945 -1.516 29.922 1.00 94.19 91 MET A CA 1
ATOM 675 C C . MET A 1 91 ? -7.562 -0.886 30.147 1.00 94.19 91 MET A C 1
ATOM 677 O O . MET A 1 91 ? -7.370 0.315 29.945 1.00 94.19 91 MET A O 1
ATOM 681 N N . SER A 1 92 ? -6.570 -1.694 30.533 1.00 94.56 92 SER A N 1
ATOM 682 C CA . SER A 1 92 ? -5.185 -1.243 30.646 1.00 94.56 92 SER A CA 1
ATOM 683 C C . SER A 1 92 ? -4.570 -1.013 29.264 1.00 94.56 92 SER A C 1
ATOM 685 O O . SER A 1 92 ? -4.838 -1.748 28.314 1.00 94.56 92 SER A O 1
ATOM 687 N N . THR A 1 93 ? -3.743 0.026 29.141 1.00 94.75 93 THR A N 1
ATOM 688 C CA . THR A 1 93 ? -3.123 0.407 27.866 1.00 94.75 93 THR A CA 1
ATOM 689 C C . THR A 1 93 ? -1.621 0.161 27.897 1.00 94.75 93 THR A C 1
ATOM 691 O O . THR A 1 93 ? -0.946 0.579 28.838 1.00 94.75 93 THR A O 1
ATOM 694 N N . THR A 1 94 ? -1.080 -0.439 26.841 1.00 95.12 94 THR A N 1
ATOM 695 C CA . THR A 1 94 ? 0.360 -0.641 26.648 1.00 95.12 94 THR A CA 1
ATOM 696 C C . THR A 1 94 ? 0.822 0.163 25.442 1.00 95.12 94 THR A C 1
ATOM 698 O O . THR A 1 94 ? 0.317 -0.038 24.340 1.00 95.12 94 THR A O 1
ATOM 701 N N . TYR A 1 95 ? 1.773 1.076 25.642 1.00 92.88 95 TYR A N 1
ATOM 702 C CA . TYR A 1 95 ? 2.387 1.828 24.546 1.00 92.88 95 TYR A CA 1
ATOM 703 C C . TYR A 1 95 ? 3.150 0.886 23.610 1.00 92.88 95 TYR A C 1
ATOM 705 O O . TYR A 1 95 ? 3.907 0.034 24.080 1.00 92.88 95 TYR A O 1
ATOM 713 N N . VAL A 1 96 ? 2.976 1.056 22.298 1.00 92.88 96 VAL A N 1
ATOM 714 C CA . VAL A 1 96 ? 3.666 0.251 21.282 1.00 92.88 96 VAL A CA 1
ATOM 715 C C . VAL A 1 96 ? 4.670 1.089 20.502 1.00 92.88 96 VAL A C 1
ATOM 717 O O . VAL A 1 96 ? 5.855 0.757 20.485 1.00 92.88 96 VAL A O 1
ATOM 720 N N . CYS A 1 97 ? 4.220 2.160 19.849 1.00 88.19 97 CYS A N 1
ATOM 721 C CA . CYS A 1 97 ? 5.095 3.028 19.064 1.00 88.19 97 CYS A CA 1
ATOM 722 C C . CYS A 1 97 ? 4.482 4.407 18.794 1.00 88.19 97 CYS A C 1
ATOM 724 O O . CYS A 1 97 ? 3.275 4.606 18.907 1.00 88.19 97 CYS A O 1
ATOM 726 N N . ASP A 1 98 ? 5.339 5.346 18.394 1.00 84.88 98 ASP A N 1
ATOM 727 C CA . ASP A 1 98 ? 4.949 6.608 17.770 1.00 84.88 98 ASP A CA 1
ATOM 728 C C . ASP A 1 98 ? 4.868 6.392 16.255 1.00 84.88 98 ASP A C 1
ATOM 730 O O . ASP A 1 98 ? 5.787 5.845 15.629 1.00 84.88 98 ASP A O 1
ATOM 734 N N . LEU A 1 99 ? 3.770 6.831 15.654 1.00 76.31 99 LEU A N 1
ATOM 735 C CA . LEU A 1 99 ? 3.632 6.946 14.215 1.00 76.31 99 LEU A CA 1
ATOM 736 C C . LEU A 1 99 ? 4.401 8.200 13.787 1.00 76.31 99 LEU A C 1
ATOM 738 O O . LEU A 1 99 ? 3.818 9.251 13.522 1.00 76.31 99 LEU A O 1
ATOM 742 N N . GLN A 1 100 ? 5.732 8.068 13.709 1.00 60.56 100 GLN A N 1
ATOM 743 C CA . GLN A 1 100 ? 6.655 9.087 13.202 1.00 60.56 100 GLN A CA 1
ATOM 744 C C . GLN A 1 100 ? 6.434 9.320 11.704 1.00 60.56 100 GLN A C 1
ATOM 746 O O . GLN A 1 100 ? 7.249 8.956 10.856 1.00 60.56 100 GLN A O 1
ATOM 751 N N . TYR A 1 101 ? 5.313 9.932 11.354 1.00 53.84 101 TYR A N 1
ATOM 752 C CA . TYR A 1 101 ? 5.089 10.466 10.029 1.00 53.84 101 TYR A CA 1
ATOM 753 C C . TYR A 1 101 ? 5.042 11.985 10.136 1.00 53.84 101 TYR A C 1
ATOM 755 O O . TYR A 1 101 ? 4.271 12.553 10.909 1.00 53.84 101 TYR A O 1
ATOM 763 N N . SER A 1 102 ? 5.901 12.644 9.356 1.00 45.75 102 SER A N 1
ATOM 764 C CA . SER A 1 102 ? 5.894 14.088 9.112 1.00 45.75 102 SER A CA 1
ATOM 765 C C . SER A 1 102 ? 4.579 14.477 8.419 1.00 45.75 102 SER A C 1
ATOM 767 O O . SER A 1 102 ? 4.514 14.668 7.206 1.00 45.75 102 SER A O 1
ATOM 769 N N . MET A 1 103 ? 3.474 14.504 9.165 1.00 51.75 103 MET A N 1
ATOM 770 C CA . MET A 1 103 ? 2.147 14.827 8.639 1.00 51.75 103 MET A CA 1
ATOM 771 C C . MET A 1 103 ? 1.935 16.332 8.698 1.00 51.75 103 MET A C 1
ATOM 773 O O . MET A 1 103 ? 1.165 16.853 9.500 1.00 51.75 103 MET A O 1
ATOM 777 N N . GLN A 1 104 ? 2.662 17.042 7.842 1.00 44.81 104 GLN A N 1
ATOM 778 C CA . GLN A 1 104 ? 2.665 18.501 7.806 1.00 44.81 104 GLN A CA 1
ATOM 779 C C . GLN A 1 104 ? 1.481 19.110 7.023 1.00 44.81 104 GLN A C 1
ATOM 781 O O . GLN A 1 104 ? 1.487 20.316 6.805 1.00 44.81 104 GLN A O 1
ATOM 786 N N . ALA A 1 105 ? 0.475 18.334 6.578 1.00 43.78 105 ALA A N 1
ATOM 787 C CA . ALA A 1 105 ? -0.476 18.855 5.581 1.00 43.78 105 ALA A CA 1
ATOM 788 C C . ALA A 1 105 ? -1.949 18.395 5.608 1.00 43.78 105 ALA A C 1
ATOM 790 O O . ALA A 1 105 ? -2.706 18.910 4.789 1.00 43.78 105 ALA A O 1
ATOM 791 N N . TYR A 1 106 ? -2.421 17.511 6.499 1.00 46.59 106 TYR A N 1
ATOM 792 C CA . TYR A 1 106 ? -3.828 17.067 6.433 1.00 46.59 106 TYR A CA 1
ATOM 793 C C . TYR A 1 106 ? -4.580 17.206 7.762 1.00 46.59 106 TYR A C 1
ATOM 795 O O . TYR A 1 106 ? -4.195 16.665 8.799 1.00 46.59 106 TYR A O 1
ATOM 803 N N . THR A 1 107 ? -5.671 17.972 7.703 1.00 44.00 107 THR A N 1
ATOM 804 C CA . THR A 1 107 ? -6.576 18.355 8.798 1.00 44.00 107 THR A CA 1
ATOM 805 C C . THR A 1 107 ? -7.724 17.368 9.023 1.00 44.00 107 THR A C 1
ATOM 807 O O . THR A 1 107 ? -8.653 17.679 9.767 1.00 44.00 107 THR A O 1
ATOM 810 N N . SER A 1 108 ? -7.688 16.191 8.402 1.00 55.84 108 SER A N 1
ATOM 811 C CA . SER A 1 108 ? -8.811 15.253 8.409 1.00 55.84 108 SER A CA 1
ATOM 812 C C . SER A 1 108 ? -8.535 14.050 9.305 1.00 55.84 108 SER A C 1
ATOM 814 O O . SER A 1 108 ? -7.405 13.586 9.409 1.00 55.84 108 SER A O 1
ATOM 816 N N . TYR A 1 109 ? -9.599 13.596 9.966 1.00 55.97 109 TYR A N 1
ATOM 817 C CA . TYR A 1 109 ? -9.688 12.446 10.865 1.00 55.97 109 TYR A CA 1
ATOM 818 C C . TYR A 1 109 ? -8.828 11.243 10.438 1.00 55.97 109 TYR A C 1
ATOM 820 O O . TYR A 1 109 ? -8.899 10.796 9.294 1.00 55.97 109 TYR A O 1
ATOM 828 N N . TYR A 1 110 ? -8.058 10.707 11.389 1.00 67.94 110 TYR A N 1
ATOM 829 C CA . TYR A 1 110 ? -7.264 9.493 11.219 1.00 67.94 110 TYR A CA 1
ATOM 830 C C . TYR A 1 110 ? -8.042 8.322 11.811 1.00 67.94 110 TYR A C 1
ATOM 832 O O . TYR A 1 110 ? -8.160 8.218 13.031 1.00 67.94 110 TYR A O 1
ATOM 840 N N . GLY A 1 111 ? -8.589 7.477 10.939 1.00 78.56 111 GLY A N 1
ATOM 841 C CA . GLY A 1 111 ? -9.081 6.166 11.340 1.00 78.56 111 GLY A CA 1
ATOM 842 C C . GLY A 1 111 ? -7.916 5.197 11.547 1.00 78.56 111 GLY A C 1
ATOM 843 O O . GLY A 1 111 ? -6.877 5.313 10.890 1.00 78.56 111 GLY A O 1
ATOM 844 N N . LEU A 1 112 ? -8.090 4.240 12.447 1.00 85.69 112 LEU A N 1
ATOM 845 C CA . LEU A 1 112 ? -7.220 3.090 12.619 1.00 85.69 112 LEU A CA 1
ATOM 846 C C . LEU A 1 112 ? -7.893 1.895 11.948 1.00 85.69 112 LEU A C 1
ATOM 848 O O . LEU A 1 112 ? -9.019 1.536 12.269 1.00 85.69 112 LEU A O 1
ATOM 852 N N . ALA A 1 113 ? -7.196 1.257 11.016 1.00 81.75 113 ALA A N 1
ATOM 853 C CA . ALA A 1 113 ? -7.671 0.032 10.395 1.00 81.75 113 ALA A CA 1
ATOM 854 C C . ALA A 1 113 ? -6.505 -0.929 10.186 1.00 81.75 113 ALA A C 1
ATOM 856 O O . ALA A 1 113 ? -5.425 -0.532 9.743 1.00 81.75 113 ALA A O 1
ATOM 857 N N . PHE A 1 114 ? -6.747 -2.207 10.465 1.00 80.25 114 PHE A N 1
ATOM 858 C CA . PHE A 1 114 ? -5.830 -3.283 10.123 1.00 80.25 114 PHE A CA 1
ATOM 859 C C . PHE A 1 114 ? -6.278 -3.890 8.800 1.00 80.25 114 PHE A C 1
ATOM 861 O O . PHE A 1 114 ? -7.273 -4.606 8.727 1.00 80.25 114 PHE A O 1
ATOM 868 N N . GLY A 1 115 ? -5.553 -3.562 7.734 1.00 71.88 115 GLY A N 1
ATOM 869 C CA . GLY A 1 115 ? -5.738 -4.210 6.444 1.00 71.88 115 GLY A CA 1
ATOM 870 C C . GLY A 1 115 ? -5.080 -5.593 6.421 1.00 71.88 115 GLY A C 1
ATOM 871 O O . GLY A 1 115 ? -4.138 -5.840 7.184 1.00 71.88 115 GLY A O 1
ATOM 872 N N . PRO A 1 116 ? -5.518 -6.497 5.527 1.00 72.06 116 PRO A N 1
ATOM 873 C CA . PRO A 1 116 ? -4.747 -7.697 5.238 1.00 72.06 116 PRO A CA 1
ATOM 874 C C . PRO A 1 116 ? -3.322 -7.296 4.840 1.00 72.06 116 PRO A C 1
ATOM 876 O O . PRO A 1 116 ? -3.107 -6.283 4.166 1.00 72.06 116 PRO A O 1
ATOM 879 N N . GLY A 1 117 ? -2.339 -8.082 5.281 1.00 70.81 117 GLY A N 1
ATOM 880 C CA . GLY A 1 117 ? -0.940 -7.820 4.965 1.00 70.81 117 GLY A CA 1
ATOM 881 C C . GLY A 1 117 ? -0.749 -7.698 3.455 1.00 70.81 117 GLY A C 1
ATOM 882 O O . GLY A 1 117 ? -1.093 -8.609 2.704 1.00 70.81 117 GLY A O 1
ATOM 883 N N . VAL A 1 118 ? -0.206 -6.568 3.000 1.00 76.06 118 VAL A N 1
ATOM 884 C CA . VAL A 1 118 ? 0.078 -6.383 1.577 1.00 76.06 118 VAL A CA 1
ATOM 885 C C . VAL A 1 118 ? 1.366 -7.121 1.243 1.00 76.06 118 VAL A C 1
ATOM 887 O O . VAL A 1 118 ? 2.451 -6.707 1.656 1.00 76.06 118 VAL A O 1
ATOM 890 N N . THR A 1 119 ? 1.278 -8.188 0.458 1.00 82.75 119 THR A N 1
ATOM 891 C CA . THR A 1 119 ? 2.466 -8.817 -0.115 1.00 82.75 119 THR A CA 1
ATOM 892 C C . THR A 1 119 ? 2.905 -8.014 -1.337 1.00 82.75 119 THR A C 1
ATOM 894 O O . THR A 1 119 ? 2.182 -7.868 -2.321 1.00 82.75 119 THR A O 1
ATOM 897 N N . LYS A 1 120 ? 4.107 -7.442 -1.257 1.00 93.31 120 LYS A N 1
ATOM 898 C CA . LYS A 1 120 ? 4.768 -6.744 -2.361 1.00 93.31 120 LYS A CA 1
ATOM 899 C C . LYS A 1 120 ? 6.135 -7.373 -2.546 1.00 93.31 120 LYS A C 1
ATOM 901 O O . LYS A 1 120 ? 6.891 -7.477 -1.584 1.00 93.31 120 LYS A O 1
ATOM 906 N N . SER A 1 121 ? 6.468 -7.774 -3.763 1.00 96.69 121 SER A N 1
ATOM 907 C CA . SER A 1 121 ? 7.776 -8.360 -4.055 1.00 96.69 121 SER A CA 1
ATOM 908 C C . SER A 1 121 ? 8.327 -7.796 -5.348 1.00 96.69 121 SER A C 1
ATOM 910 O O . SER A 1 121 ? 7.684 -7.885 -6.398 1.00 96.69 121 SER A O 1
ATOM 912 N N . THR A 1 122 ? 9.526 -7.234 -5.280 1.00 98.19 122 THR A N 1
ATOM 913 C CA . THR A 1 122 ? 10.270 -6.863 -6.476 1.00 98.19 122 THR A CA 1
ATOM 914 C C . THR A 1 122 ? 10.901 -8.101 -7.103 1.00 98.19 122 THR A C 1
ATOM 916 O O . THR A 1 122 ? 11.272 -9.053 -6.419 1.00 98.19 122 THR A O 1
ATOM 919 N N . TYR A 1 123 ? 10.992 -8.112 -8.426 1.00 98.25 123 TYR A N 1
ATOM 920 C CA . TYR A 1 123 ? 11.603 -9.189 -9.196 1.00 98.25 123 TYR A CA 1
ATOM 921 C C . TYR A 1 123 ? 12.200 -8.629 -10.486 1.00 98.25 123 TYR A C 1
ATOM 923 O O . TYR A 1 123 ? 12.006 -7.458 -10.803 1.00 98.25 123 TYR A O 1
ATOM 931 N N . CYS A 1 124 ? 12.888 -9.470 -11.260 1.00 97.31 124 CYS A N 1
ATOM 932 C CA . CYS A 1 124 ? 13.588 -9.065 -12.480 1.00 97.31 124 CYS A CA 1
ATOM 933 C C . CYS A 1 124 ? 14.780 -8.122 -12.233 1.00 97.31 124 CYS A C 1
ATOM 935 O O . CYS A 1 124 ? 14.996 -7.625 -11.129 1.00 97.31 124 CYS A O 1
ATOM 937 N N . THR A 1 125 ? 15.566 -7.878 -13.278 1.00 97.75 125 THR A N 1
ATOM 938 C CA . THR A 1 125 ? 16.746 -7.009 -13.230 1.00 97.75 125 THR A CA 1
ATOM 939 C C . THR A 1 125 ? 16.489 -5.758 -14.057 1.00 97.75 125 THR A C 1
ATOM 941 O O . THR A 1 125 ? 15.995 -5.842 -15.181 1.00 97.75 125 THR A O 1
ATOM 944 N N . ALA A 1 126 ? 16.820 -4.598 -13.494 1.00 97.81 126 ALA A N 1
ATOM 945 C CA . ALA A 1 126 ? 16.747 -3.331 -14.206 1.00 97.81 126 ALA A CA 1
ATOM 946 C C . ALA A 1 126 ? 17.771 -3.276 -15.350 1.00 97.81 126 ALA A C 1
ATOM 948 O O . ALA A 1 126 ? 18.848 -3.869 -15.273 1.00 97.81 126 ALA A O 1
ATOM 949 N N . LYS A 1 127 ? 17.454 -2.523 -16.404 1.00 97.50 127 LYS A N 1
ATOM 950 C CA . LYS A 1 127 ? 18.406 -2.214 -17.473 1.00 97.50 127 LYS A CA 1
ATOM 951 C C . LYS A 1 127 ? 19.180 -0.954 -17.097 1.00 97.50 127 LYS A C 1
ATOM 953 O O . LYS A 1 127 ? 18.570 0.089 -16.870 1.00 97.50 127 LYS A O 1
ATOM 958 N N . VAL A 1 128 ? 20.510 -1.025 -17.131 1.00 97.19 128 VAL A N 1
ATOM 959 C CA . VAL A 1 128 ? 21.362 0.165 -17.004 1.00 97.19 128 VAL A CA 1
ATOM 960 C C . VAL A 1 128 ? 21.120 1.096 -18.202 1.00 97.19 128 VAL A C 1
ATOM 962 O O . VAL A 1 128 ? 21.139 0.663 -19.363 1.00 97.19 128 VAL A O 1
ATOM 965 N N . ASN A 1 129 ? 20.823 2.364 -17.927 1.00 94.12 129 ASN A N 1
ATOM 966 C CA . ASN A 1 129 ? 20.606 3.378 -18.960 1.00 94.12 129 ASN A CA 1
ATOM 967 C C . ASN A 1 129 ? 21.935 4.014 -19.417 1.00 94.12 129 ASN A C 1
ATOM 969 O O . ASN A 1 129 ? 22.995 3.739 -18.855 1.00 94.12 129 ASN A O 1
ATOM 973 N N . SER A 1 130 ? 21.892 4.858 -20.446 1.00 94.69 130 SER A N 1
ATOM 974 C CA . SER A 1 130 ? 23.085 5.496 -21.025 1.00 94.69 130 SER A CA 1
ATOM 975 C C . SER A 1 130 ? 23.838 6.428 -20.067 1.00 94.69 130 SER A C 1
ATOM 977 O O . SER A 1 130 ? 25.023 6.677 -20.268 1.00 94.69 130 SER A O 1
ATOM 979 N N . LEU A 1 131 ? 23.178 6.893 -19.002 1.00 94.06 131 LEU A N 1
ATOM 980 C CA . LEU A 1 131 ? 23.768 7.693 -17.924 1.00 94.06 131 LEU A CA 1
ATOM 981 C C . LEU A 1 131 ? 24.367 6.824 -16.801 1.00 94.06 131 LEU A C 1
ATOM 983 O O . LEU A 1 131 ? 24.861 7.356 -15.811 1.00 94.06 131 LEU A O 1
ATOM 987 N N . GLY A 1 132 ? 24.311 5.494 -16.926 1.00 95.44 132 GLY A N 1
ATOM 988 C CA . GLY A 1 132 ? 24.776 4.556 -15.902 1.00 95.44 132 GLY A CA 1
ATOM 989 C C . GLY A 1 132 ? 23.785 4.334 -14.756 1.00 95.44 132 GLY A C 1
ATOM 990 O O . GLY A 1 132 ? 24.120 3.660 -13.783 1.00 95.44 132 GLY A O 1
ATOM 991 N N . CYS A 1 133 ? 22.562 4.859 -14.847 1.00 95.56 133 CYS A N 1
ATOM 992 C CA . CYS A 1 133 ? 21.545 4.656 -13.823 1.00 95.56 133 CYS A CA 1
ATOM 993 C C . CYS A 1 133 ? 20.922 3.260 -13.933 1.00 95.56 133 CYS A C 1
ATOM 995 O O . CYS A 1 133 ? 20.677 2.768 -15.036 1.00 95.56 133 CYS A O 1
ATOM 997 N N . SER A 1 134 ? 20.589 2.661 -12.788 1.00 97.19 134 SER A N 1
ATOM 998 C CA . SER A 1 134 ? 19.834 1.408 -12.690 1.00 97.19 134 SER A CA 1
ATOM 999 C C . SER A 1 134 ? 18.481 1.676 -12.017 1.00 97.19 134 SER A C 1
ATOM 1001 O O . SER A 1 134 ? 18.413 1.682 -10.784 1.00 97.19 134 SER A O 1
ATOM 1003 N N . PRO A 1 135 ? 17.406 1.918 -12.792 1.00 97.94 135 PRO A N 1
ATOM 1004 C CA . PRO A 1 135 ? 16.109 2.282 -12.238 1.00 97.94 135 PRO A CA 1
ATOM 1005 C C . PRO A 1 135 ? 15.553 1.230 -11.280 1.00 97.94 135 PRO A C 1
ATOM 1007 O O . PRO A 1 135 ? 15.459 0.054 -11.633 1.00 97.94 135 PRO A O 1
ATOM 1010 N N . THR A 1 136 ? 15.131 1.652 -10.091 1.00 98.38 136 THR A N 1
ATOM 1011 C CA . THR A 1 136 ? 14.638 0.741 -9.048 1.00 98.38 136 THR A CA 1
ATOM 1012 C C . THR A 1 136 ? 13.178 1.026 -8.730 1.00 98.38 136 THR A C 1
ATOM 1014 O O . THR A 1 136 ? 12.850 2.134 -8.311 1.00 98.38 136 THR A O 1
ATOM 1017 N N . ILE A 1 137 ? 12.301 0.036 -8.927 1.00 98.75 137 ILE A N 1
ATOM 1018 C CA . ILE A 1 137 ? 10.869 0.146 -8.628 1.00 98.75 137 ILE A CA 1
ATOM 1019 C C . ILE A 1 137 ? 10.576 -0.131 -7.149 1.00 98.75 137 ILE A C 1
ATOM 1021 O O . ILE A 1 137 ? 11.125 -1.061 -6.555 1.00 98.75 137 ILE A O 1
ATOM 1025 N N . ALA A 1 138 ? 9.659 0.643 -6.578 1.00 97.62 138 ALA A N 1
ATOM 1026 C CA . ALA A 1 138 ? 9.113 0.451 -5.241 1.00 97.62 138 ALA A CA 1
ATOM 1027 C C . ALA A 1 138 ? 7.631 0.856 -5.203 1.00 97.62 138 ALA A C 1
ATOM 1029 O O . ALA A 1 138 ? 7.118 1.481 -6.134 1.00 97.62 138 ALA A O 1
ATOM 1030 N N . ALA A 1 139 ? 6.935 0.505 -4.119 1.00 96.50 139 ALA A N 1
ATOM 1031 C CA . ALA A 1 139 ? 5.579 0.987 -3.885 1.00 96.50 139 ALA A CA 1
ATOM 1032 C C . ALA A 1 139 ? 5.276 1.234 -2.406 1.00 96.50 139 ALA A C 1
ATOM 1034 O O . ALA A 1 139 ? 5.661 0.454 -1.532 1.00 96.50 139 ALA A O 1
ATOM 1035 N N . THR A 1 140 ? 4.497 2.276 -2.139 1.00 91.88 140 THR A N 1
ATOM 1036 C CA . THR A 1 140 ? 4.032 2.684 -0.808 1.00 91.88 140 THR A CA 1
ATOM 1037 C C . THR A 1 140 ? 2.502 2.719 -0.764 1.00 91.88 140 THR A C 1
ATOM 1039 O O . THR A 1 140 ? 1.848 2.853 -1.795 1.00 91.88 140 THR A O 1
ATOM 1042 N N . GLY A 1 141 ? 1.917 2.537 0.423 1.00 89.25 141 GLY A N 1
ATOM 1043 C CA . GLY A 1 141 ? 0.457 2.505 0.602 1.00 89.25 141 GLY A CA 1
ATOM 1044 C C . GLY A 1 141 ? -0.198 1.141 0.336 1.00 89.25 141 GLY A C 1
ATOM 1045 O O . GLY A 1 141 ? 0.496 0.117 0.356 1.00 89.25 141 GLY A O 1
ATOM 1046 N N . TYR A 1 142 ? -1.513 1.121 0.095 1.00 90.88 142 TYR A N 1
ATOM 1047 C CA . TYR A 1 142 ? -2.337 -0.097 0.008 1.00 90.88 142 TYR A CA 1
ATOM 1048 C C . TYR A 1 142 ? -2.977 -0.270 -1.379 1.00 90.88 142 TYR A C 1
ATOM 1050 O O . TYR A 1 142 ? -3.835 0.537 -1.737 1.00 90.88 142 TYR A O 1
ATOM 1058 N N . PRO A 1 143 ? -2.610 -1.314 -2.147 1.00 94.19 143 PRO A N 1
ATOM 1059 C CA . PRO A 1 143 ? -3.224 -1.586 -3.442 1.00 94.19 143 PRO A CA 1
ATOM 1060 C C . PRO A 1 143 ? -4.674 -2.001 -3.219 1.00 94.19 143 PRO A C 1
ATOM 1062 O O . PRO A 1 143 ? -4.906 -3.094 -2.719 1.00 94.19 143 PRO A O 1
ATOM 1065 N N . SER A 1 144 ? -5.636 -1.160 -3.580 1.00 92.69 144 SER A N 1
ATOM 1066 C CA . SER A 1 144 ? -7.058 -1.428 -3.355 1.00 92.69 144 SER A CA 1
ATOM 1067 C C . SER A 1 144 ? -7.835 -1.238 -4.650 1.00 92.69 144 SER A C 1
ATOM 1069 O O . SER A 1 144 ? -7.610 -0.285 -5.394 1.00 92.69 144 SER A O 1
ATOM 1071 N N . ALA A 1 145 ? -8.729 -2.183 -4.931 1.00 92.31 145 ALA A N 1
ATOM 1072 C CA . ALA A 1 145 ? -9.608 -2.157 -6.089 1.00 92.31 145 ALA A CA 1
ATOM 1073 C C . ALA A 1 145 ? -10.704 -1.087 -5.964 1.00 92.31 145 ALA A C 1
ATOM 1075 O O . ALA A 1 145 ? -11.209 -0.621 -6.986 1.00 92.31 145 ALA A O 1
ATOM 1076 N N . SER A 1 146 ? -11.082 -0.724 -4.732 1.00 90.44 146 SER A N 1
ATOM 1077 C CA . SER A 1 146 ? -12.164 0.226 -4.444 1.00 90.44 146 SER A CA 1
ATOM 1078 C C . SER A 1 146 ? -11.699 1.593 -3.941 1.00 90.44 146 SER A C 1
ATOM 1080 O O . SER A 1 146 ? -12.483 2.540 -3.989 1.00 90.44 146 SER A O 1
ATOM 1082 N N . ALA A 1 147 ? -10.453 1.732 -3.478 1.00 90.38 147 ALA A N 1
ATOM 1083 C CA . ALA A 1 147 ? -9.941 3.024 -3.033 1.00 90.38 147 ALA A CA 1
ATOM 1084 C C . ALA A 1 147 ? -9.657 3.964 -4.215 1.00 90.38 147 ALA A C 1
ATOM 1086 O O . ALA A 1 147 ? -9.049 3.578 -5.211 1.00 90.38 147 ALA A O 1
ATOM 1087 N N . GLU A 1 148 ? -10.024 5.237 -4.065 1.00 92.62 148 GLU A N 1
ATOM 1088 C CA . GLU A 1 148 ? -9.780 6.268 -5.084 1.00 92.62 148 GLU A CA 1
ATOM 1089 C C . GLU A 1 148 ? -8.302 6.694 -5.173 1.00 92.62 148 GLU A C 1
ATOM 1091 O O . GLU A 1 148 ? -7.867 7.211 -6.197 1.00 92.62 148 GLU A O 1
ATOM 1096 N N . PHE A 1 149 ? -7.523 6.513 -4.103 1.00 92.50 149 PHE A N 1
ATOM 1097 C CA . PHE A 1 149 ? -6.111 6.903 -3.999 1.00 92.50 149 PHE A CA 1
ATOM 1098 C C . PHE A 1 149 ? -5.396 6.083 -2.913 1.00 92.50 149 PHE A C 1
ATOM 1100 O O . PHE A 1 149 ? -6.003 5.246 -2.241 1.00 92.50 149 PHE A O 1
ATOM 1107 N N . GLY A 1 150 ? -4.093 6.310 -2.73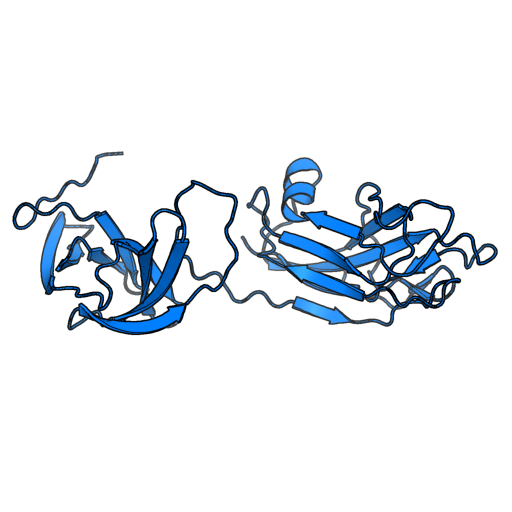0 1.00 89.50 150 GLY A N 1
ATOM 1108 C CA . GLY A 1 150 ? -3.339 5.780 -1.587 1.00 89.50 150 GLY A CA 1
ATOM 1109 C C . GLY A 1 150 ? -2.467 4.561 -1.887 1.00 89.50 150 GLY A C 1
ATOM 1110 O O . GLY A 1 150 ? -2.025 3.892 -0.950 1.00 89.50 150 GLY A O 1
ATOM 1111 N N . PHE A 1 151 ? -2.174 4.285 -3.163 1.00 95.12 151 PHE A N 1
ATOM 1112 C CA . PHE A 1 151 ? -1.165 3.299 -3.555 1.00 95.12 151 PHE A CA 1
ATOM 1113 C C . PHE A 1 151 ? -0.238 3.849 -4.630 1.00 95.12 151 PHE A C 1
ATOM 1115 O O . PHE A 1 151 ? -0.563 3.859 -5.816 1.00 95.12 151 PHE A O 1
ATOM 1122 N N . THR A 1 152 ? 0.947 4.284 -4.218 1.00 97.62 152 THR A N 1
ATOM 1123 C CA . THR A 1 152 ? 1.906 4.930 -5.111 1.00 97.62 152 THR A CA 1
ATOM 1124 C C . THR A 1 152 ? 2.984 3.948 -5.531 1.00 97.62 152 THR A C 1
ATOM 1126 O O . THR A 1 152 ? 3.663 3.365 -4.689 1.00 97.62 152 THR A O 1
ATOM 1129 N N . ILE A 1 153 ? 3.178 3.810 -6.840 1.00 98.50 153 ILE A N 1
ATOM 1130 C CA . ILE A 1 153 ? 4.256 3.033 -7.450 1.00 98.50 153 ILE A CA 1
ATOM 1131 C C . ILE A 1 153 ? 5.259 4.018 -8.039 1.00 98.50 153 ILE A C 1
ATOM 1133 O O . ILE A 1 153 ? 4.889 4.894 -8.824 1.00 98.50 153 ILE A O 1
ATOM 1137 N N . SER A 1 154 ? 6.530 3.870 -7.684 1.00 98.38 154 SER A N 1
ATOM 1138 C CA . SER A 1 154 ? 7.595 4.768 -8.121 1.00 98.38 154 SER A CA 1
ATOM 1139 C C . SER A 1 154 ? 8.805 4.013 -8.654 1.00 98.38 154 SER A C 1
ATOM 1141 O O . SER A 1 154 ? 9.018 2.849 -8.323 1.00 98.38 154 SER A O 1
ATOM 1143 N N . ALA A 1 155 ? 9.588 4.676 -9.501 1.00 98.44 155 ALA A N 1
ATOM 1144 C CA . ALA A 1 155 ? 10.927 4.248 -9.875 1.00 98.44 155 ALA A CA 1
ATOM 1145 C C . ALA A 1 155 ? 11.921 5.374 -9.602 1.00 98.44 155 ALA A C 1
ATOM 1147 O O . ALA A 1 155 ? 11.758 6.475 -10.129 1.00 98.44 155 ALA A O 1
ATOM 1148 N N . THR A 1 156 ? 12.940 5.090 -8.796 1.00 98.00 156 THR A N 1
ATOM 1149 C CA . THR A 1 156 ? 14.064 5.995 -8.519 1.00 98.00 156 THR A CA 1
ATOM 1150 C C . THR A 1 156 ? 15.260 5.650 -9.398 1.00 98.00 156 THR A C 1
ATOM 1152 O O . THR A 1 156 ? 15.262 4.619 -10.077 1.00 98.00 156 THR A O 1
ATOM 1155 N N . SER A 1 157 ? 16.285 6.507 -9.394 1.00 95.88 157 SER A N 1
ATOM 1156 C CA . SER A 1 157 ? 17.490 6.319 -10.212 1.00 95.88 157 SER A CA 1
ATOM 1157 C C . SER A 1 157 ? 17.167 6.227 -11.705 1.00 95.88 157 SER A C 1
ATOM 1159 O O . SER A 1 157 ? 17.751 5.427 -12.436 1.00 95.88 157 SER A O 1
ATOM 1161 N N . VAL A 1 158 ? 16.207 7.038 -12.157 1.00 96.69 158 VAL A N 1
ATOM 1162 C CA . VAL A 1 158 ? 15.921 7.242 -13.581 1.00 96.69 158 VAL A CA 1
ATOM 1163 C C . VAL A 1 158 ? 16.591 8.531 -14.050 1.00 96.69 158 VAL A C 1
ATOM 1165 O O . VAL A 1 158 ? 16.958 9.379 -13.239 1.00 96.69 158 VAL A O 1
ATOM 1168 N N . GLY A 1 159 ? 16.757 8.680 -15.365 1.00 95.00 159 GLY A N 1
ATOM 1169 C CA . GLY A 1 159 ? 17.281 9.924 -15.928 1.00 95.00 159 GLY A CA 1
ATOM 1170 C C . GLY A 1 159 ? 16.406 11.111 -15.521 1.00 95.00 159 GLY A C 1
ATOM 1171 O O . GLY A 1 159 ? 15.181 10.999 -15.585 1.00 95.00 159 GLY A O 1
ATOM 1172 N N . SER A 1 160 ? 16.994 12.230 -15.108 1.00 94.19 160 SER A N 1
ATOM 1173 C CA . SER A 1 160 ? 16.254 13.471 -14.880 1.00 94.19 160 SER A CA 1
ATOM 1174 C C . SER A 1 160 ? 15.642 13.996 -16.183 1.00 94.19 160 SER A C 1
ATOM 1176 O O . SER A 1 160 ? 16.110 13.708 -17.286 1.00 94.19 160 SER A O 1
ATOM 1178 N N . GLN A 1 161 ? 14.528 14.718 -16.054 1.00 91.62 161 GLN A N 1
ATOM 1179 C CA . GLN A 1 161 ? 13.709 15.237 -17.153 1.00 91.62 161 GLN A CA 1
ATOM 1180 C C . GLN A 1 161 ? 13.303 14.191 -18.205 1.00 91.62 161 GLN A C 1
ATOM 1182 O O . GLN A 1 161 ? 13.066 14.519 -19.369 1.00 91.62 161 GLN A O 1
ATOM 1187 N N . SER A 1 162 ? 13.188 12.924 -17.806 1.00 92.44 162 SER A N 1
ATOM 1188 C CA . SER A 1 162 ? 12.820 11.828 -18.693 1.00 92.44 162 SER A CA 1
ATOM 1189 C C . SER A 1 162 ? 11.334 11.489 -18.589 1.00 92.44 162 SER A C 1
ATOM 1191 O O . SER A 1 162 ? 10.707 11.596 -17.531 1.00 92.44 162 SER A O 1
ATOM 1193 N N . SER A 1 163 ? 10.758 11.049 -19.709 1.00 94.69 163 SER A N 1
ATOM 1194 C CA . SER A 1 163 ? 9.393 10.528 -19.742 1.00 94.69 163 SER A CA 1
ATOM 1195 C C . SER A 1 163 ? 9.385 9.012 -19.553 1.00 94.69 163 SER A C 1
ATOM 1197 O O . SER A 1 163 ? 10.094 8.285 -20.259 1.00 94.69 163 SER A O 1
ATOM 1199 N N . GLY A 1 164 ? 8.555 8.548 -18.622 1.00 96.12 164 GLY A N 1
ATOM 1200 C CA . GLY A 1 164 ? 8.302 7.140 -18.347 1.00 96.12 164 GLY A CA 1
ATOM 1201 C C . GLY A 1 164 ? 6.815 6.816 -18.337 1.00 96.12 164 GLY A C 1
ATOM 1202 O O . GLY A 1 164 ? 5.967 7.696 -18.242 1.00 96.12 164 GLY A O 1
ATOM 1203 N N . MET A 1 165 ? 6.484 5.540 -18.433 1.00 97.69 165 MET A N 1
ATOM 1204 C CA . MET A 1 165 ? 5.135 5.007 -18.279 1.00 97.69 165 MET A CA 1
ATOM 1205 C C . MET A 1 165 ? 5.204 3.708 -17.486 1.00 97.69 165 MET A C 1
ATOM 1207 O O . MET A 1 165 ? 6.167 2.947 -17.608 1.00 97.69 165 MET A O 1
ATOM 1211 N N . LEU A 1 166 ? 4.176 3.442 -16.691 1.00 98.56 166 LEU A N 1
ATOM 1212 C CA . LEU A 1 166 ? 4.035 2.171 -16.004 1.00 98.56 166 LEU A CA 1
ATOM 1213 C C . LEU A 1 166 ? 3.296 1.210 -16.938 1.00 98.56 166 LEU A C 1
ATOM 1215 O O . LEU A 1 166 ? 2.259 1.559 -17.507 1.00 98.56 166 LEU A O 1
ATOM 1219 N N . VAL A 1 167 ? 3.822 0.003 -17.108 1.00 98.38 167 VAL A N 1
ATOM 1220 C CA . VAL A 1 167 ? 3.063 -1.107 -17.690 1.00 98.38 167 VAL A CA 1
ATOM 1221 C C . VAL A 1 167 ? 2.565 -2.005 -16.576 1.00 98.38 167 VAL A C 1
ATOM 1223 O O . VAL A 1 167 ? 3.258 -2.171 -15.573 1.00 98.38 167 VAL A O 1
ATOM 1226 N N . TYR A 1 168 ? 1.377 -2.575 -16.749 1.00 98.56 168 TYR A N 1
ATOM 1227 C CA . TYR A 1 168 ? 0.789 -3.490 -15.778 1.00 98.56 168 TYR A CA 1
ATOM 1228 C C . TYR A 1 168 ? 0.028 -4.629 -16.455 1.00 98.56 168 TYR A C 1
ATOM 1230 O O . TYR A 1 168 ? -0.564 -4.450 -17.518 1.00 98.56 168 TYR A O 1
ATOM 1238 N N . GLY A 1 169 ? 0.035 -5.805 -15.838 1.00 97.94 169 GLY A N 1
ATOM 1239 C CA . GLY A 1 169 ? -0.664 -6.991 -16.322 1.00 97.94 169 GLY A CA 1
ATOM 1240 C C . GLY A 1 169 ? -0.991 -7.957 -15.188 1.00 97.94 169 GLY A C 1
ATOM 1241 O O . GLY A 1 169 ? -0.431 -7.863 -14.099 1.00 97.94 169 GLY A O 1
ATOM 1242 N N . VAL A 1 170 ? -1.908 -8.884 -15.458 1.00 97.44 170 VAL A N 1
ATOM 1243 C CA . VAL A 1 170 ? -2.416 -9.871 -14.480 1.00 97.44 170 VAL A CA 1
ATOM 1244 C C . VAL A 1 170 ? -2.137 -11.318 -14.902 1.00 97.44 170 VAL A C 1
ATOM 1246 O O . VAL A 1 170 ? -2.634 -12.257 -14.297 1.00 97.44 170 VAL A O 1
ATOM 1249 N N . GLN A 1 171 ? -1.344 -11.507 -15.962 1.00 97.81 171 GLN A N 1
ATOM 1250 C CA . GLN A 1 171 ? -1.006 -12.825 -16.518 1.00 97.81 171 GLN A CA 1
ATOM 1251 C C . GLN A 1 171 ? 0.278 -13.424 -15.923 1.00 97.81 171 GLN A C 1
ATOM 1253 O O . GLN A 1 171 ? 0.720 -14.486 -16.351 1.00 97.81 171 GLN A O 1
ATOM 1258 N N . GLY A 1 172 ? 0.887 -12.740 -14.952 1.00 97.38 172 GLY A N 1
ATOM 1259 C CA . GLY A 1 172 ? 2.101 -13.190 -14.280 1.00 97.38 172 GLY A CA 1
ATOM 1260 C C . GLY A 1 172 ? 3.395 -12.516 -14.758 1.00 97.38 172 GLY A C 1
ATOM 1261 O O . GLY A 1 172 ? 3.375 -11.569 -15.559 1.00 97.38 172 GLY A O 1
ATOM 1262 N N . PRO A 1 173 ? 4.545 -12.985 -14.240 1.00 98.00 173 PRO A N 1
ATOM 1263 C CA . PRO A 1 173 ? 5.857 -12.509 -14.646 1.00 98.00 173 PRO A CA 1
ATOM 1264 C C . PRO A 1 173 ? 6.265 -13.103 -16.001 1.00 98.00 173 PRO A C 1
ATOM 1266 O O . PRO A 1 173 ? 5.921 -14.234 -16.325 1.00 98.00 173 PRO A O 1
ATOM 1269 N N . ALA A 1 174 ? 7.072 -12.362 -16.753 1.00 97.69 174 ALA A N 1
ATOM 1270 C CA . ALA A 1 174 ? 7.706 -12.820 -17.987 1.00 97.69 174 ALA A CA 1
ATOM 1271 C C . ALA A 1 174 ? 9.213 -12.523 -17.972 1.00 97.69 174 ALA A C 1
ATOM 1273 O O . ALA A 1 174 ? 9.728 -11.876 -17.060 1.00 97.69 174 ALA A O 1
ATOM 1274 N N . ALA A 1 175 ? 9.923 -12.994 -18.993 1.00 97.44 175 ALA A N 1
ATOM 1275 C CA . ALA A 1 175 ? 11.332 -12.686 -19.228 1.00 97.44 175 ALA A CA 1
ATOM 1276 C C . ALA A 1 175 ? 11.576 -12.408 -20.720 1.00 97.44 175 ALA A C 1
ATOM 1278 O O . ALA A 1 175 ? 12.424 -13.026 -21.361 1.00 97.44 175 ALA A O 1
ATOM 1279 N N . THR A 1 176 ? 10.774 -11.517 -21.306 1.00 97.88 176 THR A N 1
ATOM 1280 C CA . THR A 1 176 ? 10.817 -11.238 -22.746 1.00 97.88 176 THR A CA 1
ATOM 1281 C C . THR A 1 176 ? 11.919 -10.220 -23.058 1.00 97.88 176 THR A C 1
ATOM 1283 O O . THR A 1 176 ? 11.897 -9.130 -22.484 1.00 97.88 176 THR A O 1
ATOM 1286 N N . PRO A 1 177 ? 12.862 -10.502 -23.976 1.00 97.25 177 PRO A N 1
ATOM 1287 C CA . PRO A 1 177 ? 13.844 -9.510 -24.407 1.00 97.25 177 PRO A CA 1
ATOM 1288 C C . PRO A 1 177 ? 13.164 -8.254 -24.963 1.00 97.25 177 PRO A C 1
ATOM 1290 O O . PRO A 1 177 ? 12.311 -8.336 -25.846 1.00 97.25 177 PRO A O 1
ATOM 1293 N N . PHE A 1 178 ? 13.538 -7.082 -24.455 1.00 96.50 178 PHE A N 1
ATOM 1294 C CA . PHE A 1 178 ? 12.932 -5.814 -24.852 1.00 96.50 178 PHE A CA 1
ATOM 1295 C C . PHE A 1 178 ? 13.918 -4.661 -24.688 1.00 96.50 178 PHE A C 1
ATOM 1297 O O . PHE A 1 178 ? 14.467 -4.455 -23.612 1.00 96.50 178 PHE A O 1
ATOM 1304 N N . GLY A 1 179 ? 14.152 -3.889 -25.751 1.00 94.12 179 GLY A N 1
ATOM 1305 C CA . GLY A 1 179 ? 14.896 -2.630 -25.654 1.00 94.12 179 GLY A CA 1
ATOM 1306 C C . GLY A 1 179 ? 16.317 -2.743 -25.089 1.00 94.12 179 GLY A C 1
ATOM 1307 O O . GLY A 1 179 ? 16.809 -1.782 -24.512 1.00 94.12 179 GLY A O 1
ATOM 1308 N N . GLY A 1 180 ? 16.981 -3.899 -25.221 1.00 94.75 180 GLY A N 1
ATOM 1309 C CA . GLY A 1 180 ? 18.295 -4.163 -24.609 1.00 94.75 180 GLY A CA 1
ATOM 1310 C C . GLY A 1 180 ? 18.258 -4.579 -23.135 1.00 94.75 180 GLY A C 1
ATOM 1311 O O . GLY A 1 180 ? 19.301 -4.609 -22.495 1.00 94.75 180 GLY A O 1
ATOM 1312 N N . GLY A 1 181 ? 17.079 -4.874 -22.592 1.00 96.56 181 GLY A N 1
ATOM 1313 C CA . GLY A 1 181 ? 16.884 -5.481 -21.279 1.00 96.56 181 GLY A CA 1
ATOM 1314 C C . GLY A 1 181 ? 15.734 -6.485 -21.323 1.00 96.56 181 GLY A C 1
ATOM 1315 O O . GLY A 1 181 ? 15.497 -7.115 -22.357 1.00 96.56 181 GLY A O 1
ATOM 1316 N N . THR A 1 182 ? 15.007 -6.610 -20.215 1.00 98.06 182 THR A N 1
ATOM 1317 C CA . THR A 1 182 ? 13.932 -7.596 -20.062 1.00 98.06 182 THR A CA 1
ATOM 1318 C C . THR A 1 182 ? 12.617 -6.901 -19.722 1.00 98.06 182 THR A C 1
ATOM 1320 O O . THR A 1 182 ? 12.539 -6.135 -18.762 1.00 98.06 182 THR A O 1
ATOM 1323 N N . LEU A 1 183 ? 11.575 -7.179 -20.503 1.00 98.19 183 LEU A N 1
ATOM 1324 C CA . LEU A 1 183 ? 10.192 -6.875 -20.158 1.00 98.19 183 LEU A CA 1
ATOM 1325 C C . LEU A 1 183 ? 9.657 -8.020 -19.301 1.00 98.19 183 LEU A C 1
ATOM 1327 O O . LEU A 1 183 ? 9.553 -9.160 -19.761 1.00 98.19 183 LEU A O 1
ATOM 1331 N N . CYS A 1 184 ? 9.351 -7.709 -18.045 1.00 98.31 184 CYS A N 1
ATOM 1332 C CA . CYS A 1 184 ? 9.107 -8.721 -17.022 1.00 98.31 184 CYS A CA 1
ATOM 1333 C C . CYS A 1 184 ? 7.622 -8.911 -16.689 1.00 98.31 184 CYS A C 1
ATOM 1335 O O . CYS A 1 184 ? 7.279 -9.637 -15.755 1.00 98.31 184 CYS A O 1
ATOM 1337 N N . VAL A 1 185 ? 6.738 -8.255 -17.441 1.00 98.50 185 VAL A N 1
ATOM 1338 C CA . VAL A 1 185 ? 5.281 -8.367 -17.322 1.00 98.50 185 VAL A CA 1
ATOM 1339 C C . VAL A 1 185 ? 4.760 -9.145 -18.528 1.00 98.50 185 VAL A C 1
ATOM 1341 O O . VAL A 1 185 ? 5.009 -8.752 -19.670 1.00 98.50 185 VAL A O 1
ATOM 1344 N N . GLN A 1 186 ? 4.054 -10.249 -18.280 1.00 98.19 186 GLN A N 1
ATOM 1345 C CA . GLN A 1 186 ? 3.498 -11.100 -19.333 1.00 98.19 186 GLN A CA 1
ATOM 1346 C C . GLN A 1 186 ? 2.435 -10.350 -20.149 1.00 98.19 186 GLN A C 1
ATOM 1348 O O . GLN A 1 186 ? 1.605 -9.622 -19.603 1.00 98.19 186 GLN A O 1
ATOM 1353 N N . THR A 1 187 ? 2.455 -10.521 -21.473 1.00 95.31 187 THR A N 1
ATOM 1354 C CA . THR A 1 187 ? 1.389 -10.033 -22.354 1.00 95.31 187 THR A CA 1
ATOM 1355 C C . THR A 1 187 ? 0.107 -10.871 -22.201 1.00 95.31 187 THR A C 1
ATOM 1357 O O . THR A 1 187 ? 0.194 -12.077 -21.966 1.00 95.31 187 THR A O 1
ATOM 1360 N N . PRO A 1 188 ? -1.086 -10.276 -22.402 1.00 96.25 188 PRO A N 1
ATOM 1361 C CA . PRO A 1 188 ? -1.334 -8.848 -22.616 1.00 96.25 188 PRO A CA 1
ATOM 1362 C C . PRO A 1 188 ? -1.119 -8.007 -21.346 1.00 96.25 188 PRO A C 1
ATOM 1364 O O . PRO A 1 188 ? -1.602 -8.344 -20.267 1.00 96.25 188 PRO A O 1
ATOM 1367 N N . TRP A 1 189 ? -0.442 -6.870 -21.508 1.00 96.56 189 TRP A N 1
ATOM 1368 C CA . TRP A 1 189 ? -0.321 -5.822 -20.494 1.00 96.56 189 TRP A CA 1
ATOM 1369 C C . TRP A 1 189 ? -0.921 -4.517 -21.018 1.00 96.56 189 TRP A C 1
ATOM 1371 O O . TRP A 1 189 ? -1.061 -4.307 -22.224 1.00 96.56 189 TRP A O 1
ATOM 1381 N N . GLN A 1 190 ? -1.266 -3.632 -20.094 1.00 97.44 190 GLN A N 1
ATOM 1382 C CA . GLN A 1 190 ? -1.785 -2.294 -20.339 1.00 97.44 190 GLN A CA 1
ATOM 1383 C C . GLN A 1 190 ? -0.722 -1.247 -20.002 1.00 97.44 190 GLN A C 1
ATOM 1385 O O . GLN A 1 190 ? 0.237 -1.520 -19.277 1.00 97.44 190 GLN A O 1
ATOM 1390 N N . ARG A 1 191 ? -0.882 -0.037 -20.544 1.00 96.62 191 ARG A N 1
ATOM 1391 C CA . ARG A 1 191 ? 0.015 1.100 -20.294 1.00 96.62 191 ARG A CA 1
ATOM 1392 C C . ARG A 1 191 ? -0.727 2.193 -19.560 1.00 96.62 191 ARG A C 1
ATOM 1394 O O . ARG A 1 191 ? -1.864 2.508 -19.900 1.00 96.62 191 ARG A O 1
ATOM 1401 N N . THR A 1 192 ? -0.052 2.811 -18.606 1.00 97.50 192 THR A N 1
ATOM 1402 C CA . THR A 1 192 ? -0.514 4.071 -18.044 1.00 97.50 192 THR A CA 1
ATOM 1403 C C . THR A 1 192 ? -0.141 5.246 -18.943 1.00 97.50 192 THR A C 1
ATOM 1405 O O . THR A 1 192 ? 0.713 5.119 -19.823 1.00 97.50 192 THR A O 1
ATOM 1408 N N . GLY A 1 193 ? -0.705 6.424 -18.670 1.00 95.75 193 GLY A N 1
ATOM 1409 C CA . GLY A 1 193 ? -0.218 7.670 -19.265 1.00 95.75 193 GLY A CA 1
ATOM 1410 C C . GLY A 1 193 ? 1.272 7.938 -18.961 1.00 95.75 193 GLY A C 1
ATOM 1411 O O . GLY A 1 193 ? 1.842 7.331 -18.041 1.00 95.75 193 GLY A O 1
ATOM 1412 N N . PRO A 1 194 ? 1.918 8.846 -19.709 1.00 95.81 194 PRO A N 1
ATOM 1413 C CA . PRO A 1 194 ? 3.296 9.240 -19.439 1.00 95.81 194 PRO A CA 1
ATOM 1414 C C . PRO A 1 194 ? 3.413 10.031 -18.123 1.00 95.81 194 PRO A C 1
ATOM 1416 O O . PRO A 1 194 ? 2.497 10.756 -17.746 1.00 95.81 194 PRO A O 1
ATOM 1419 N N . MET A 1 195 ? 4.557 9.905 -17.452 1.00 96.19 195 MET A N 1
ATOM 1420 C CA . MET A 1 195 ? 4.996 10.694 -16.298 1.00 96.19 195 MET A CA 1
ATOM 1421 C C . MET A 1 195 ? 6.360 11.318 -16.599 1.00 96.19 195 MET A C 1
ATOM 1423 O O . MET A 1 195 ? 7.195 10.694 -17.253 1.00 96.19 195 MET A O 1
ATOM 1427 N N . ASN A 1 196 ? 6.591 12.540 -16.124 1.00 94.81 196 ASN A N 1
ATOM 1428 C CA . ASN A 1 196 ? 7.907 13.177 -16.144 1.00 94.81 196 ASN A CA 1
ATOM 1429 C C . ASN A 1 196 ? 8.648 12.847 -14.837 1.00 94.81 196 ASN A C 1
ATOM 1431 O O . ASN A 1 196 ? 8.024 12.776 -13.780 1.00 94.81 196 ASN A O 1
ATOM 1435 N N . SER A 1 197 ? 9.957 12.612 -14.911 1.00 94.94 197 SER A N 1
ATOM 1436 C CA . SER A 1 197 ? 10.771 12.223 -13.755 1.00 94.94 197 SER A CA 1
ATOM 1437 C C . SER A 1 197 ? 11.188 13.380 -12.839 1.00 94.94 197 SER A C 1
ATOM 1439 O O . SER A 1 197 ? 11.810 13.142 -11.807 1.00 94.94 197 SER A O 1
ATOM 1441 N N . GLY A 1 198 ? 10.970 14.632 -13.245 1.00 92.94 198 GLY A N 1
ATOM 1442 C CA . GLY A 1 198 ? 11.547 15.810 -12.602 1.00 92.94 198 GLY A CA 1
ATOM 1443 C C . GLY A 1 198 ? 13.081 15.785 -12.582 1.00 92.94 198 GLY A C 1
ATOM 1444 O O . GLY A 1 198 ? 13.716 15.140 -13.422 1.00 92.94 198 GLY A O 1
ATOM 1445 N N . GLY A 1 199 ? 13.672 16.479 -11.608 1.00 85.69 199 GLY A N 1
ATOM 1446 C CA . GLY A 1 199 ? 15.123 16.634 -11.448 1.00 85.69 199 GLY A CA 1
ATOM 1447 C C . GLY A 1 199 ? 15.675 17.934 -12.061 1.00 85.69 199 GLY A C 1
ATOM 1448 O O . GLY A 1 199 ? 14.896 18.768 -12.539 1.00 85.69 199 GLY A O 1
ATOM 1449 N N . PRO A 1 200 ? 17.006 18.142 -12.025 1.00 80.88 200 PRO A N 1
ATOM 1450 C CA . PRO A 1 200 ? 17.663 19.330 -12.565 1.00 80.88 200 PRO A CA 1
ATOM 1451 C C . PRO A 1 200 ? 17.292 19.600 -14.028 1.00 80.88 200 PRO A C 1
ATOM 1453 O O . PRO A 1 200 ? 16.942 18.695 -14.783 1.00 80.88 200 PRO A O 1
ATOM 1456 N N . LEU A 1 201 ? 17.333 20.869 -14.437 1.00 78.75 201 LEU A N 1
ATOM 1457 C CA . LEU A 1 201 ? 17.046 21.268 -15.817 1.00 78.75 201 LEU A CA 1
ATOM 1458 C C . LEU A 1 201 ? 18.082 20.694 -16.816 1.00 78.75 201 LEU A C 1
ATOM 1460 O O . LEU A 1 201 ? 19.206 20.380 -16.419 1.00 78.75 201 LEU A O 1
ATOM 1464 N N . PRO A 1 202 ? 17.744 20.610 -18.122 1.00 63.41 202 PRO A N 1
ATOM 1465 C CA . PRO A 1 202 ? 18.423 19.769 -19.123 1.00 63.41 202 PRO A CA 1
ATOM 1466 C C . PRO A 1 202 ? 19.916 20.017 -19.367 1.00 63.41 202 PRO A C 1
ATOM 1468 O O . PRO A 1 202 ? 20.545 19.232 -20.069 1.00 63.41 202 PRO A O 1
ATOM 1471 N N . ALA A 1 203 ? 20.499 21.089 -18.824 1.00 68.06 203 ALA A N 1
ATOM 1472 C CA . ALA A 1 203 ? 21.937 21.331 -18.926 1.00 68.06 203 ALA A CA 1
ATOM 1473 C C . ALA A 1 203 ? 22.768 20.235 -18.227 1.00 68.06 203 ALA A C 1
ATOM 1475 O O . ALA A 1 203 ? 23.944 20.078 -18.543 1.00 68.06 203 ALA A O 1
ATOM 1476 N N . MET A 1 204 ? 22.162 19.476 -17.302 1.00 75.06 204 MET A N 1
ATOM 1477 C CA . MET A 1 204 ? 22.778 18.334 -16.625 1.00 75.06 204 MET A CA 1
ATOM 1478 C C . MET A 1 204 ? 21.736 17.223 -16.419 1.00 75.06 204 MET A C 1
ATOM 1480 O O . MET A 1 204 ? 20.987 17.239 -15.445 1.00 75.06 204 MET A O 1
ATOM 1484 N N . SER A 1 205 ? 21.671 16.260 -17.342 1.00 82.50 205 SER A N 1
ATOM 1485 C CA . SER A 1 205 ? 20.903 15.029 -17.130 1.00 82.50 205 SER A CA 1
ATOM 1486 C C . SER A 1 205 ? 21.665 14.097 -16.186 1.00 82.50 205 SER A C 1
ATOM 1488 O O . SER A 1 205 ? 22.827 13.782 -16.445 1.00 82.50 205 SER A O 1
ATOM 1490 N N . ASP A 1 206 ? 21.019 13.632 -15.123 1.00 91.56 206 ASP A N 1
ATOM 1491 C CA . ASP A 1 206 ? 21.610 12.774 -14.092 1.00 91.56 206 ASP A CA 1
ATOM 1492 C C . ASP A 1 206 ? 20.626 11.676 -13.648 1.00 91.56 206 ASP A C 1
ATOM 1494 O O . ASP A 1 206 ? 19.547 11.528 -14.217 1.00 91.56 206 ASP A O 1
ATOM 1498 N N . CYS A 1 207 ? 20.990 10.889 -12.633 1.00 94.69 207 CYS A N 1
ATOM 1499 C CA . CYS A 1 207 ? 20.153 9.812 -12.092 1.00 94.69 207 CYS A CA 1
ATOM 1500 C C . CYS A 1 207 ? 19.204 10.267 -10.966 1.00 94.69 207 CYS A C 1
ATOM 1502 O O . CYS A 1 207 ? 18.757 9.433 -10.178 1.00 94.69 207 CYS A O 1
ATOM 1504 N N . SER A 1 208 ? 18.933 11.569 -10.827 1.00 94.94 208 SER A N 1
ATOM 1505 C CA . SER A 1 208 ? 18.095 12.098 -9.736 1.00 94.94 208 SER A CA 1
ATOM 1506 C C . SER A 1 208 ? 16.590 11.993 -10.004 1.00 94.94 208 SER A C 1
ATOM 1508 O O . SER A 1 208 ? 15.784 12.270 -9.115 1.00 94.94 208 SER A O 1
ATOM 1510 N N . GLY A 1 209 ? 16.200 11.607 -11.222 1.00 95.44 209 GLY A N 1
ATOM 1511 C CA . GLY A 1 209 ? 14.804 11.525 -11.619 1.00 95.44 209 GLY A CA 1
ATOM 1512 C C . GLY A 1 209 ? 14.030 10.457 -10.841 1.00 95.44 209 GLY A C 1
ATOM 1513 O O . GLY A 1 209 ? 14.573 9.420 -10.440 1.00 95.44 209 GLY A O 1
ATOM 1514 N N . VAL A 1 210 ? 12.727 10.700 -10.688 1.00 97.25 210 VAL A N 1
ATOM 1515 C CA . VAL A 1 210 ? 11.763 9.769 -10.097 1.00 97.25 210 VAL A CA 1
ATOM 1516 C C . VAL A 1 210 ? 10.475 9.764 -10.912 1.00 97.25 210 VAL A C 1
ATOM 1518 O O . VAL A 1 210 ? 9.782 10.775 -10.988 1.00 97.25 210 VAL A O 1
ATOM 1521 N N . TRP A 1 211 ? 10.099 8.618 -11.477 1.00 98.06 211 TRP A N 1
ATOM 1522 C CA . TRP A 1 211 ? 8.727 8.437 -11.962 1.00 98.06 211 TRP A CA 1
ATOM 1523 C C . TRP A 1 211 ? 7.840 7.988 -10.810 1.00 98.06 211 TRP A C 1
ATOM 1525 O O . TRP A 1 211 ? 8.244 7.144 -10.014 1.00 98.06 211 TRP A O 1
ATOM 1535 N N . SER A 1 212 ? 6.631 8.533 -10.719 1.00 97.81 212 SER A N 1
ATOM 1536 C CA . SER A 1 212 ? 5.692 8.217 -9.645 1.00 97.81 212 SER A CA 1
ATOM 1537 C C . SER A 1 212 ? 4.261 8.251 -10.160 1.00 97.81 212 SER A C 1
ATOM 1539 O O . SER A 1 212 ? 3.911 9.115 -10.966 1.00 97.81 212 SER A O 1
ATOM 1541 N N . ARG A 1 213 ? 3.436 7.303 -9.718 1.00 97.56 213 ARG A N 1
ATOM 1542 C CA . ARG A 1 213 ? 2.014 7.228 -10.061 1.00 97.56 213 ARG A CA 1
ATOM 1543 C C . ARG A 1 213 ? 1.220 6.632 -8.910 1.00 97.56 213 ARG A C 1
ATOM 1545 O O . ARG A 1 213 ? 1.574 5.560 -8.426 1.00 97.56 213 ARG A O 1
ATOM 1552 N N . ASP A 1 214 ? 0.115 7.279 -8.554 1.00 97.69 214 ASP A N 1
ATOM 1553 C CA . ASP A 1 214 ? -0.934 6.640 -7.761 1.00 97.69 214 ASP A CA 1
ATOM 1554 C C . ASP A 1 214 ? -1.695 5.654 -8.661 1.00 97.69 214 ASP A C 1
ATOM 1556 O O . ASP A 1 214 ? -2.332 6.035 -9.650 1.00 97.69 214 ASP A O 1
ATOM 1560 N N . PHE A 1 215 ? -1.530 4.367 -8.375 1.00 97.56 215 PHE A N 1
ATOM 1561 C CA . PHE A 1 215 ? -2.119 3.284 -9.142 1.00 97.56 215 PHE A CA 1
ATOM 1562 C C . PHE A 1 215 ? -3.591 3.063 -8.783 1.00 97.56 215 PHE A C 1
ATOM 1564 O O . PHE A 1 215 ? -4.359 2.734 -9.682 1.00 97.56 215 PHE A O 1
ATOM 1571 N N . ASN A 1 216 ? -4.011 3.333 -7.541 1.00 96.81 216 ASN A N 1
ATOM 1572 C CA . ASN A 1 216 ? -5.430 3.307 -7.162 1.00 96.81 216 ASN A CA 1
ATOM 1573 C C . ASN A 1 216 ? -6.196 4.382 -7.951 1.00 96.81 216 ASN A C 1
ATOM 1575 O O . ASN A 1 216 ? -7.171 4.073 -8.632 1.00 96.81 216 ASN A O 1
ATOM 1579 N N . ALA A 1 217 ? -5.668 5.610 -7.993 1.00 96.25 217 ALA A N 1
ATOM 1580 C CA . ALA A 1 217 ? -6.261 6.699 -8.774 1.00 96.25 217 ALA A CA 1
ATOM 1581 C C . ALA A 1 217 ? -6.298 6.402 -10.281 1.00 96.25 217 ALA A C 1
ATOM 1583 O O . ALA A 1 217 ? -7.238 6.786 -10.985 1.00 96.25 217 ALA A O 1
ATOM 1584 N N . TRP A 1 218 ? -5.281 5.697 -10.795 1.00 96.94 218 TRP A N 1
ATOM 1585 C CA . TRP A 1 218 ? -5.277 5.231 -12.180 1.00 96.94 218 TRP A CA 1
ATOM 1586 C C . TRP A 1 218 ? -6.388 4.211 -12.445 1.00 96.94 218 TRP A C 1
ATOM 1588 O O . TRP A 1 218 ? -7.134 4.387 -13.408 1.00 96.94 218 TRP A O 1
ATOM 1598 N N . LEU A 1 219 ? -6.518 3.178 -11.604 1.00 96.50 219 LEU A N 1
ATOM 1599 C CA . LEU A 1 219 ? -7.586 2.183 -11.726 1.00 96.50 219 LEU A CA 1
ATOM 1600 C C . LEU A 1 219 ? -8.959 2.866 -11.661 1.00 96.50 219 LEU A C 1
ATOM 1602 O O . LEU A 1 219 ? -9.733 2.770 -12.612 1.00 96.50 219 LEU A O 1
ATOM 1606 N N . TRP A 1 220 ? -9.202 3.676 -10.629 1.00 94.81 220 TRP A N 1
ATOM 1607 C CA . TRP A 1 220 ? -10.468 4.384 -10.418 1.00 94.81 220 TRP A CA 1
ATOM 1608 C C . TRP A 1 220 ? -10.987 5.121 -11.660 1.00 94.81 220 TRP A C 1
ATOM 1610 O O . TRP A 1 220 ? -12.182 5.122 -11.947 1.00 94.81 220 TRP A O 1
ATOM 1620 N N . THR A 1 221 ? -10.081 5.726 -12.430 1.00 95.44 221 THR A N 1
ATOM 1621 C CA . THR A 1 221 ? -10.432 6.571 -13.581 1.00 95.44 221 THR A CA 1
ATOM 1622 C C . THR A 1 221 ? -10.320 5.883 -14.944 1.00 95.44 221 THR A C 1
ATOM 1624 O O . THR A 1 221 ? -10.869 6.403 -15.913 1.00 95.44 221 THR A O 1
ATOM 1627 N N . HIS A 1 222 ? -9.621 4.746 -15.056 1.00 95.69 222 HIS A N 1
ATOM 1628 C CA . HIS A 1 222 ? -9.316 4.126 -16.357 1.00 95.69 222 HIS A CA 1
ATOM 1629 C C . HIS A 1 222 ? -9.731 2.659 -16.473 1.00 95.69 222 HIS A C 1
ATOM 1631 O O . HIS A 1 222 ? -10.033 2.212 -17.580 1.00 95.69 222 HIS A O 1
ATOM 1637 N N . THR A 1 223 ? -9.704 1.882 -15.387 1.00 94.25 223 THR A N 1
ATOM 1638 C CA . THR A 1 223 ? -10.057 0.457 -15.431 1.00 94.25 223 THR A CA 1
ATOM 1639 C C . THR A 1 223 ? -10.340 -0.114 -14.049 1.00 94.25 223 THR A C 1
ATOM 1641 O O . THR A 1 223 ? -9.621 0.145 -13.094 1.00 94.25 223 THR A O 1
ATOM 1644 N N . SER A 1 224 ? -11.310 -1.017 -13.954 1.00 92.81 224 SER A N 1
ATOM 1645 C CA . SER A 1 224 ? -11.509 -1.811 -12.742 1.00 92.81 224 SER A CA 1
ATOM 1646 C C . SER A 1 224 ? -10.762 -3.141 -12.853 1.00 92.81 224 SER A C 1
ATOM 1648 O O . SER A 1 224 ? -10.808 -3.801 -13.894 1.00 92.81 224 SER A O 1
ATOM 1650 N N . LEU A 1 225 ? -10.059 -3.525 -11.789 1.00 95.25 225 LEU A N 1
ATOM 1651 C CA . LEU A 1 225 ? -9.495 -4.860 -11.606 1.00 95.25 225 LEU A CA 1
ATOM 1652 C C . LEU A 1 225 ? -10.137 -5.468 -10.353 1.00 95.25 225 LEU A C 1
ATOM 1654 O O . LEU A 1 225 ? -10.244 -4.765 -9.348 1.00 95.25 225 LEU A O 1
ATOM 1658 N N . PRO A 1 226 ? -10.574 -6.738 -10.377 1.00 94.38 226 PRO A N 1
ATOM 1659 C CA . PRO A 1 226 ? -11.168 -7.353 -9.200 1.00 94.38 226 PRO A CA 1
ATOM 1660 C C . PRO A 1 226 ? -10.130 -7.557 -8.082 1.00 94.38 226 PRO A C 1
ATOM 1662 O O . PRO A 1 226 ? -8.952 -7.808 -8.369 1.00 94.38 226 PRO A O 1
ATOM 1665 N N . PRO A 1 227 ? -10.557 -7.491 -6.808 1.00 92.81 227 PRO A N 1
ATOM 1666 C CA . PRO A 1 227 ? -9.691 -7.802 -5.679 1.00 92.81 227 PRO A CA 1
ATOM 1667 C C . PRO A 1 227 ? -9.248 -9.273 -5.708 1.00 92.81 227 PRO A C 1
ATOM 1669 O O . PRO A 1 227 ? -9.933 -10.143 -6.247 1.00 92.81 227 PRO A O 1
ATOM 1672 N N . GLY A 1 228 ? -8.086 -9.550 -5.122 1.00 91.94 228 GLY A N 1
ATOM 1673 C CA . GLY A 1 228 ? -7.430 -10.858 -5.097 1.00 91.94 228 GLY A CA 1
ATOM 1674 C C . GLY A 1 228 ? -6.518 -11.139 -6.294 1.00 91.94 228 GLY A C 1
ATOM 1675 O O . GLY A 1 228 ? -5.825 -12.154 -6.293 1.00 91.94 228 GLY A O 1
ATOM 1676 N N . LEU A 1 229 ? -6.479 -10.264 -7.306 1.00 94.38 229 LEU A N 1
ATOM 1677 C CA . LEU A 1 229 ? -5.572 -10.432 -8.441 1.00 94.38 229 LEU A CA 1
ATOM 1678 C C . LEU A 1 229 ? -4.134 -10.062 -8.092 1.00 94.38 229 LEU A C 1
ATOM 1680 O O . LEU A 1 229 ? -3.865 -8.993 -7.544 1.00 94.38 229 LEU A O 1
ATOM 1684 N N . ASP A 1 230 ? -3.207 -10.907 -8.529 1.00 96.25 230 ASP A N 1
ATOM 1685 C CA . ASP A 1 230 ? -1.793 -10.568 -8.585 1.00 96.25 230 ASP A CA 1
ATOM 1686 C C . ASP A 1 230 ? -1.524 -9.660 -9.791 1.00 96.25 230 ASP A C 1
ATOM 1688 O O . ASP A 1 230 ? -1.660 -10.056 -10.952 1.00 96.25 230 ASP A O 1
ATOM 1692 N N . VAL A 1 231 ? -1.124 -8.423 -9.507 1.00 97.75 231 VAL A N 1
ATOM 1693 C CA . VAL A 1 231 ? -0.769 -7.418 -10.505 1.00 97.75 231 VAL A CA 1
ATOM 1694 C C . VAL A 1 231 ? 0.749 -7.330 -10.604 1.00 97.75 231 VAL A C 1
ATOM 1696 O O . VAL A 1 231 ? 1.463 -7.186 -9.610 1.00 97.75 231 VAL A O 1
ATOM 1699 N N . HIS A 1 232 ? 1.235 -7.399 -11.835 1.00 98.56 232 HIS A N 1
ATOM 1700 C CA . HIS A 1 232 ? 2.640 -7.301 -12.197 1.00 98.56 232 HIS A CA 1
ATOM 1701 C C . HIS A 1 232 ? 2.876 -5.995 -12.934 1.00 98.56 232 HIS A C 1
ATOM 1703 O O . HIS A 1 232 ? 2.196 -5.724 -13.923 1.00 98.56 232 HIS A O 1
ATOM 1709 N N . VAL A 1 233 ? 3.839 -5.196 -12.477 1.00 98.69 233 VAL A N 1
ATOM 1710 C CA . VAL A 1 233 ? 4.118 -3.878 -13.048 1.00 98.69 233 VAL A CA 1
ATOM 1711 C C . VAL A 1 233 ? 5.602 -3.646 -13.299 1.00 98.69 233 VAL A C 1
ATOM 1713 O O . VAL A 1 233 ? 6.459 -4.200 -12.610 1.00 98.69 233 VAL A O 1
ATOM 1716 N N . GLN A 1 234 ? 5.911 -2.791 -14.271 1.00 98.75 234 GLN A N 1
ATOM 1717 C CA . GLN A 1 234 ? 7.276 -2.362 -14.582 1.00 98.75 234 GLN A CA 1
ATOM 1718 C C . GLN A 1 234 ? 7.257 -0.943 -15.158 1.00 98.75 234 GLN A C 1
ATOM 1720 O O . GLN A 1 234 ? 6.350 -0.589 -15.913 1.00 98.75 234 GLN A O 1
ATOM 1725 N N . TRP A 1 235 ? 8.252 -0.120 -14.829 1.00 98.62 235 TRP A N 1
ATOM 1726 C CA . TRP A 1 235 ? 8.424 1.179 -15.475 1.00 98.62 235 TRP A CA 1
ATOM 1727 C C . TRP A 1 235 ? 9.243 1.048 -16.755 1.00 98.62 235 TRP A C 1
ATOM 1729 O O . TRP A 1 235 ? 10.320 0.447 -16.768 1.00 98.62 235 TRP A O 1
ATOM 1739 N N . LEU A 1 236 ? 8.732 1.656 -17.823 1.00 97.62 236 LEU A N 1
ATOM 1740 C CA . LEU A 1 236 ? 9.394 1.802 -19.114 1.00 97.62 236 LEU A CA 1
ATOM 1741 C C . LEU A 1 236 ? 9.573 3.292 -19.392 1.00 97.62 236 LEU A C 1
ATOM 1743 O O . LEU A 1 236 ? 8.602 4.043 -19.380 1.00 97.62 236 LEU A O 1
ATOM 1747 N N . GLY A 1 237 ? 10.782 3.718 -19.723 1.00 96.06 237 GLY A N 1
ATOM 1748 C CA . GLY A 1 237 ? 11.052 5.075 -20.186 1.00 96.06 237 GLY A CA 1
ATOM 1749 C C . GLY A 1 237 ? 11.932 5.107 -21.419 1.00 96.06 237 GLY A C 1
ATOM 1750 O O . GLY A 1 237 ? 12.444 4.083 -21.878 1.00 96.06 237 GLY A O 1
ATOM 1751 N N . ARG A 1 238 ? 12.092 6.306 -21.972 1.00 91.06 238 ARG A N 1
ATOM 1752 C CA . ARG A 1 238 ? 12.988 6.544 -23.108 1.00 91.06 238 ARG A CA 1
ATOM 1753 C C . ARG A 1 238 ? 14.395 6.863 -22.622 1.00 91.06 238 ARG A C 1
ATOM 1755 O O . ARG A 1 238 ? 14.569 7.528 -21.607 1.00 91.06 238 ARG A O 1
ATOM 1762 N N . ASP A 1 239 ? 15.376 6.403 -23.384 1.00 92.12 239 ASP A N 1
ATOM 1763 C CA . ASP A 1 239 ? 16.797 6.632 -23.153 1.00 92.12 239 ASP A CA 1
ATOM 1764 C C . ASP A 1 239 ? 17.472 7.002 -24.480 1.00 92.12 239 ASP A C 1
ATOM 1766 O O . ASP A 1 239 ? 17.821 6.132 -25.274 1.00 92.12 239 ASP A O 1
ATOM 1770 N N . SER A 1 240 ? 17.616 8.299 -24.756 1.00 88.56 240 SER A N 1
ATOM 1771 C CA . SER A 1 240 ? 18.141 8.794 -26.036 1.00 88.56 240 SER A CA 1
ATOM 1772 C C . SER A 1 240 ? 19.652 8.624 -26.206 1.00 88.56 240 SER A C 1
ATOM 1774 O O . SER A 1 240 ? 20.149 8.851 -27.306 1.00 88.56 240 SER A O 1
ATOM 1776 N N . GLY A 1 241 ? 20.388 8.247 -25.154 1.00 90.62 241 GLY A N 1
ATOM 1777 C CA . GLY A 1 241 ? 21.837 8.042 -25.241 1.00 90.62 241 GLY A CA 1
ATOM 1778 C C . GLY A 1 241 ? 22.237 6.706 -25.877 1.00 90.62 241 GLY A C 1
ATOM 1779 O O . GLY A 1 241 ? 23.394 6.532 -26.250 1.00 90.62 241 GLY A O 1
ATOM 1780 N N . PHE A 1 242 ? 21.293 5.776 -26.060 1.00 93.56 242 PHE A N 1
ATOM 1781 C CA . PHE A 1 242 ? 21.494 4.565 -26.857 1.00 93.56 242 PHE A CA 1
ATOM 1782 C C . PHE A 1 242 ? 20.747 4.638 -28.189 1.00 93.56 242 PHE A C 1
ATOM 1784 O O . PHE A 1 242 ? 19.663 5.210 -28.287 1.00 93.56 242 PHE A O 1
ATOM 1791 N N . ALA A 1 243 ? 21.298 4.004 -29.225 1.00 94.50 243 ALA A N 1
ATOM 1792 C CA . ALA A 1 243 ? 20.627 3.891 -30.515 1.00 94.50 243 ALA A CA 1
ATOM 1793 C C . ALA A 1 243 ? 19.444 2.897 -30.457 1.00 94.50 243 ALA A C 1
ATOM 1795 O O . ALA A 1 243 ? 19.480 1.916 -29.703 1.00 94.50 243 ALA A O 1
ATOM 1796 N N . PRO A 1 244 ? 18.388 3.088 -31.270 1.00 93.44 244 PRO A N 1
ATOM 1797 C CA . PRO A 1 244 ? 17.390 2.050 -31.506 1.00 93.44 244 PRO A CA 1
ATOM 1798 C C . PRO A 1 244 ? 17.995 0.709 -31.944 1.00 93.44 244 PRO A C 1
ATOM 1800 O O . PRO A 1 244 ? 18.936 0.710 -32.731 1.00 93.44 244 PRO A O 1
ATOM 1803 N N . PRO A 1 245 ? 17.458 -0.430 -31.458 1.00 92.69 245 PRO A N 1
ATOM 1804 C CA . PRO A 1 245 ? 16.254 -0.580 -30.627 1.00 92.69 245 PRO A CA 1
ATOM 1805 C C . PRO A 1 245 ? 16.487 -0.458 -29.105 1.00 92.69 245 PRO A C 1
ATOM 1807 O O . PRO A 1 245 ? 15.545 -0.651 -28.343 1.00 92.69 245 PRO A O 1
ATOM 1810 N N . HIS A 1 246 ? 17.696 -0.128 -28.642 1.00 94.94 246 HIS A N 1
ATOM 1811 C CA . HIS A 1 246 ? 18.097 -0.185 -27.224 1.00 94.94 246 HIS A CA 1
ATOM 1812 C C . HIS A 1 246 ? 17.893 1.119 -26.429 1.00 94.94 246 HIS A C 1
ATOM 1814 O O . HIS A 1 246 ? 18.336 1.226 -25.285 1.00 94.94 246 HIS A O 1
ATOM 1820 N N . HIS A 1 247 ? 17.189 2.093 -27.014 1.00 94.50 247 HIS A N 1
ATOM 1821 C CA . HIS A 1 247 ? 16.899 3.421 -26.450 1.00 94.50 247 HIS A CA 1
ATOM 1822 C C . HIS A 1 247 ? 15.814 3.407 -25.352 1.00 94.50 247 HIS A C 1
ATOM 1824 O O . HIS A 1 247 ? 14.958 4.296 -25.273 1.00 94.50 247 HIS A O 1
ATOM 1830 N N . TRP A 1 248 ? 15.805 2.362 -24.525 1.00 96.00 248 TRP A N 1
ATOM 1831 C CA . TRP A 1 248 ? 14.848 2.169 -23.440 1.00 96.00 248 TRP A CA 1
ATOM 1832 C C . TRP A 1 248 ? 15.546 2.158 -22.084 1.00 96.00 248 TRP A C 1
ATOM 1834 O O . TRP A 1 248 ? 16.641 1.613 -21.923 1.00 96.00 248 TRP A O 1
ATOM 1844 N N . SER A 1 249 ? 14.855 2.718 -21.100 1.00 96.38 249 SER A N 1
ATOM 1845 C CA . SER A 1 249 ? 15.157 2.604 -19.679 1.00 96.38 249 SER A CA 1
ATOM 1846 C C . SER A 1 249 ? 14.105 1.692 -19.051 1.00 96.38 249 SER A C 1
ATOM 1848 O O . SER A 1 249 ? 12.911 1.918 -19.255 1.00 96.38 249 SER A O 1
ATOM 1850 N N . LEU A 1 250 ? 14.531 0.643 -18.345 1.00 98.12 250 LEU A N 1
ATOM 1851 C CA . LEU A 1 250 ? 13.640 -0.365 -17.763 1.00 98.12 250 LEU A CA 1
ATOM 1852 C C . LEU A 1 250 ? 13.983 -0.538 -16.289 1.00 98.12 250 LEU A C 1
ATOM 1854 O O . LEU A 1 250 ? 15.130 -0.852 -15.965 1.00 98.12 250 LEU A O 1
ATOM 1858 N N . SER A 1 251 ? 13.000 -0.381 -15.408 1.00 98.62 251 SER A N 1
ATOM 1859 C CA . SER A 1 251 ? 13.174 -0.778 -14.011 1.00 98.62 251 SER A CA 1
ATOM 1860 C C . SER A 1 251 ? 13.166 -2.298 -13.868 1.00 98.62 251 SER A C 1
ATOM 1862 O O . SER A 1 251 ? 12.741 -3.021 -14.773 1.00 98.62 251 SER A O 1
ATOM 1864 N N . ASN A 1 252 ? 13.557 -2.797 -12.697 1.00 98.56 252 ASN A N 1
ATOM 1865 C CA . ASN A 1 252 ? 13.053 -4.090 -12.238 1.00 98.56 252 ASN A CA 1
ATOM 1866 C C . ASN A 1 252 ? 11.509 -4.040 -12.122 1.00 98.56 252 ASN A C 1
ATOM 1868 O O . ASN A 1 252 ? 10.885 -2.989 -12.290 1.00 98.56 252 ASN A O 1
ATOM 1872 N N . ALA A 1 253 ? 10.869 -5.174 -11.878 1.00 98.69 253 ALA A N 1
ATOM 1873 C CA . ALA A 1 253 ? 9.418 -5.288 -11.808 1.00 98.69 253 ALA A CA 1
ATOM 1874 C C . ALA A 1 253 ? 8.927 -5.456 -10.367 1.00 98.69 253 ALA A C 1
ATOM 1876 O O . ALA A 1 253 ? 9.690 -5.794 -9.461 1.00 98.69 253 ALA A O 1
ATOM 1877 N N . LEU A 1 254 ? 7.639 -5.202 -10.159 1.00 98.62 254 LEU A N 1
ATOM 1878 C CA . LEU A 1 254 ? 6.963 -5.323 -8.875 1.00 98.62 254 LEU A CA 1
ATOM 1879 C C . LEU A 1 254 ? 5.716 -6.190 -9.041 1.00 98.62 254 LEU A C 1
ATOM 1881 O O . LEU A 1 254 ? 4.938 -5.993 -9.972 1.00 98.62 254 LEU A O 1
ATOM 1885 N N . LYS A 1 255 ? 5.531 -7.133 -8.121 1.00 98.25 255 LYS A N 1
ATOM 1886 C CA . LYS A 1 255 ? 4.297 -7.893 -7.932 1.00 98.25 255 LYS A CA 1
ATOM 1887 C C . LYS A 1 255 ? 3.611 -7.418 -6.654 1.00 98.25 255 LYS A C 1
ATOM 1889 O O . LYS A 1 255 ? 4.289 -7.239 -5.639 1.00 98.25 255 LYS A O 1
ATOM 1894 N N . PHE A 1 256 ? 2.293 -7.271 -6.690 1.00 97.06 256 PHE A N 1
ATOM 1895 C CA . PHE A 1 256 ? 1.452 -7.108 -5.504 1.00 97.06 256 PHE A CA 1
ATOM 1896 C C . PHE A 1 256 ? 0.068 -7.722 -5.730 1.00 97.06 256 PHE A C 1
ATOM 1898 O O . PHE A 1 256 ? -0.385 -7.806 -6.869 1.00 97.06 256 PHE A O 1
ATOM 1905 N N . THR A 1 257 ? -0.608 -8.121 -4.656 1.00 95.50 257 THR A N 1
ATOM 1906 C CA . THR A 1 257 ? -2.010 -8.558 -4.717 1.00 95.50 257 THR A CA 1
ATOM 1907 C C . THR A 1 257 ? -2.929 -7.363 -4.478 1.00 95.50 257 THR A C 1
ATOM 1909 O O . THR A 1 257 ? -2.743 -6.622 -3.511 1.00 95.50 257 THR A O 1
ATOM 1912 N N . LEU A 1 258 ? -3.906 -7.155 -5.360 1.00 93.62 258 LEU A N 1
ATOM 1913 C CA . LEU A 1 258 ? -4.907 -6.101 -5.217 1.00 93.62 258 LEU A CA 1
ATOM 1914 C C . LEU A 1 258 ? -5.890 -6.473 -4.102 1.00 93.62 258 LEU A C 1
ATOM 1916 O O . LEU A 1 258 ? -6.490 -7.544 -4.131 1.00 93.62 258 LEU A O 1
ATOM 1920 N N . LEU A 1 259 ? -6.043 -5.610 -3.109 1.00 91.75 259 LEU A N 1
ATOM 1921 C CA . LEU A 1 259 ? -6.975 -5.791 -2.002 1.00 91.75 259 LEU A CA 1
ATOM 1922 C C . LEU A 1 259 ? -8.358 -5.227 -2.360 1.00 91.75 259 LEU A C 1
ATOM 1924 O O . LEU A 1 259 ? -8.475 -4.523 -3.367 1.00 91.75 259 LEU A O 1
ATOM 1928 N N . PRO A 1 260 ? -9.405 -5.549 -1.579 1.00 87.81 260 PRO A N 1
ATOM 1929 C CA . PRO A 1 260 ? -10.699 -4.884 -1.686 1.00 87.81 260 PRO A CA 1
ATOM 1930 C C . PRO A 1 260 ? -10.575 -3.362 -1.696 1.00 87.81 260 PRO A C 1
ATOM 1932 O O . PRO A 1 260 ? -9.761 -2.798 -0.932 1.00 87.81 260 PRO A O 1
#

pLDDT: mean 88.52, std 13.4, range [32.81, 98.75]

Foldseek 3Di:
DDDLQPQDVNFGFPEWEAFPVRFIWTDRQWIWTADPVPRDIHTQGGQDDPQPFDFQYWYAEPVRWIKTWTWDPPDPQDIWTWIWTADNRRNYIDTDDIPPDPPNDDPDGDYDDHDDDKDKDFDFFWDQALQRFGKAKDWFAAQALPDLFGIKIKIAQDKAQWKKKKKKDQPAFDFPDALNGGDTHDPPIDIDDIFTQHDDDPVDIGRGGMGMDGVSNRCVVPHGDDFQTWMKMKMKTAHPSDDPPNRITIHTMMIIGHHD

Secondary structure (DSSP, 8-state):
------EETTEEP-EEEE-TTS-EEEESSEEEEE-TTT--EEEEEE---TT-PEEEEEEE-TTS-EEEEEEEESSSS-EEEEEEEE-TTT--EEEEEE------S--S------PPP--EEEES-PBPPTTS---EEEEEE--BSS-SS-EEEEEEEEPTT-EEEEEEESS-EEEEEETTEEEEEPSS-EEPPPEE---S-TTS--TTEEEEEEHHHHHHHH----TT-EEEEEEEEE-TTS-TTS-EEEEEEEEEEPB-

Radius of gyration: 24.09 Å; chains: 1; bounding box: 56×38×65 Å

Sequence (260 aa):
MGSFVGLVNNEVITKIAIDSTGTCYGISGHGYVVSLTTASVVPIGPVNFPAGGSLMDIAFDSQDRLWGLVHEFVSSSVRRYELYLIDTGSMSTTYVCDLQYSMQAYTSYYGLAFGPGVTKSTYCTAKVNSLGCSPTIAATGYPSASAEFGFTISATSVGSQSSGMLVYGVQGPAATPFGGGTLCVQTPWQRTGPMNSGGPLPAMSDCSGVWSRDFNAWLWTHTSLPPGLDVHVQWLGRDSGFAPPHHWSLSNALKFTLLP